Protein AF-0000000071218647 (afdb_homodimer)

Foldseek 3Di:
DPPPPPPPPPPPPVPVPDDDDDDFAEEEEEDEFDPVFFDDPDPVQDDPPVQQVPAQQKDKDFDDDPPWTKGKDKDKDWAAAAAGKYKYKYKYAYDAWWGIKIKGFDPPFRKHKAADPFQTGGRIGIIIIIHGHGDMTIIMMMIIGD/DPPPPPPPPPPPPPPVPDDDDDDFAEEEEEDEFDPVFWDDPDPVQDDDPVQQVPAQQKDKDFDDDPPWTKGKDKDKDWAQAAAGKYKYKYKYAYDAWWGIKIKGFDPPFRKHKAADPFQTGGRIGIIIIIHGHGDMTIIMMMIIGD

Secondary structure (DSSP, 8-state):
-----------------PPPPP---EEEEEEE--GGGBPPS-GGGS--HHHHHH-TT-EEEE---TT-EEEEEEEEEEE--SSSPEEEEEEEE-SS-EEEEEEEE-TT---EEEE-TTSSSSSEEEEEEEE-TTEEEEEEEEEEE-/-----------------PPPPP---EEEEEEE--GGGBPPS-GGGS--HHHHHH-TT-EEEE---TT-EEEEEEEEEEE--SSSPEEEEEEEE-SS-EEEEEEEE-TT---EEEE-TTSSSSSEEEEEEEE-TTEEEEEEEEEEE-

Structure (mmCIF, N/CA/C/O backbone):
data_AF-0000000071218647-model_v1
#
loop_
_entity.id
_entity.type
_entity.pdbx_description
1 polymer 'Uncharacterized protein LOC100643115'
#
loop_
_atom_site.group_PDB
_atom_site.id
_atom_site.type_symbol
_atom_site.label_atom_id
_atom_site.label_alt_id
_atom_site.label_comp_id
_atom_site.label_asym_id
_atom_site.label_entity_id
_atom_site.label_seq_id
_atom_site.pdbx_PDB_ins_code
_atom_site.Cartn_x
_atom_site.Cartn_y
_atom_site.Cartn_z
_atom_site.occupancy
_atom_site.B_iso_or_equiv
_atom_site.auth_seq_id
_atom_site.auth_comp_id
_atom_site.auth_asym_id
_atom_site.auth_atom_id
_atom_site.pdbx_PDB_model_num
ATOM 1 N N . MET A 1 1 ? 1.565 69.375 11.039 1 41.66 1 MET A N 1
ATOM 2 C CA . MET A 1 1 ? 2.596 68.375 10.812 1 41.66 1 MET A CA 1
ATOM 3 C C . MET A 1 1 ? 2.051 67 11.07 1 41.66 1 MET A C 1
ATOM 5 O O . MET A 1 1 ? 1.812 66.625 12.219 1 41.66 1 MET A O 1
ATOM 9 N N . PHE A 1 2 ? 1.131 66.438 10.219 1 47.78 2 PHE A N 1
ATOM 10 C CA . PHE A 1 2 ? 0.482 65.125 10.211 1 47.78 2 PHE A CA 1
ATOM 11 C C . PHE A 1 2 ? 1.517 64 10.156 1 47.78 2 PHE A C 1
ATOM 13 O O . PHE A 1 2 ? 2.279 63.906 9.188 1 47.78 2 PHE A O 1
ATOM 20 N N . ARG A 1 3 ? 2.045 63.531 11.305 1 51.09 3 ARG A N 1
ATOM 21 C CA . ARG A 1 3 ? 2.859 62.344 11.383 1 51.09 3 ARG A CA 1
ATOM 22 C C . ARG A 1 3 ? 2.117 61.125 10.805 1 51.09 3 ARG A C 1
ATOM 24 O O . ARG A 1 3 ? 1.016 60.812 11.242 1 51.09 3 ARG A O 1
ATOM 31 N N . SER A 1 4 ? 2.275 60.844 9.578 1 49.34 4 SER A N 1
ATOM 32 C CA . SER A 1 4 ? 1.85 59.594 8.961 1 49.34 4 SER A CA 1
ATOM 33 C C . SER A 1 4 ? 2.324 58.375 9.766 1 49.34 4 SER A C 1
ATOM 35 O O . SER A 1 4 ? 3.527 58.188 9.938 1 49.34 4 SER A O 1
ATOM 37 N N . ILE A 1 5 ? 1.565 57.969 10.797 1 57.44 5 ILE A N 1
ATOM 38 C CA . ILE A 1 5 ? 1.823 56.688 11.43 1 57.44 5 ILE A CA 1
ATOM 39 C C . ILE A 1 5 ? 1.766 55.562 10.383 1 57.44 5 ILE A C 1
ATOM 41 O O . ILE A 1 5 ? 0.714 55.312 9.789 1 57.44 5 ILE A O 1
ATOM 45 N N . ALA A 1 6 ? 2.797 55.25 9.664 1 50.31 6 ALA A N 1
ATOM 46 C CA . ALA A 1 6 ? 2.957 54.031 8.883 1 50.31 6 ALA A CA 1
ATOM 47 C C . ALA A 1 6 ? 2.67 52.781 9.734 1 50.31 6 ALA A C 1
ATOM 49 O O . ALA A 1 6 ? 3.436 52.469 10.641 1 50.31 6 ALA A O 1
ATOM 50 N N . THR A 1 7 ? 1.394 52.469 9.992 1 45.06 7 THR A N 1
ATOM 51 C CA . THR A 1 7 ? 1.062 51.156 10.539 1 45.06 7 THR A CA 1
ATOM 52 C C . THR A 1 7 ? 1.686 50.031 9.703 1 45.06 7 THR A C 1
ATOM 54 O O . THR A 1 7 ? 1.337 49.875 8.531 1 45.06 7 THR A O 1
ATOM 57 N N . VAL A 1 8 ? 2.906 49.719 9.898 1 44.78 8 VAL A N 1
ATOM 58 C CA . VAL A 1 8 ? 3.48 48.531 9.32 1 44.78 8 VAL A CA 1
ATOM 59 C C . VAL A 1 8 ? 2.605 47.312 9.664 1 44.78 8 VAL A C 1
ATOM 61 O O . VAL A 1 8 ? 2.465 46.969 10.836 1 44.78 8 VAL A O 1
ATOM 64 N N . PHE A 1 9 ? 1.548 47.062 8.898 1 42.5 9 PHE A N 1
ATOM 65 C CA . PHE A 1 9 ? 0.907 45.75 8.969 1 42.5 9 PHE A CA 1
ATOM 66 C C . PHE A 1 9 ? 1.945 44.625 8.914 1 42.5 9 PHE A C 1
ATOM 68 O O . PHE A 1 9 ? 2.574 44.406 7.879 1 42.5 9 PHE A O 1
ATOM 75 N N . ILE A 1 10 ? 2.613 44.438 9.984 1 40.53 10 ILE A N 1
ATOM 76 C CA . ILE A 1 10 ? 3.402 43.219 10.039 1 40.53 10 ILE A CA 1
ATOM 77 C C . ILE A 1 10 ? 2.521 42 9.68 1 40.53 10 ILE A C 1
ATOM 79 O O . ILE A 1 10 ? 1.593 41.688 10.422 1 40.53 10 ILE A O 1
ATOM 83 N N . LEU A 1 11 ? 2.162 41.812 8.43 1 41.09 11 LEU A N 1
ATOM 84 C CA . LEU A 1 11 ? 1.658 40.5 8.055 1 41.09 11 LEU A CA 1
ATOM 85 C C . LEU A 1 11 ? 2.465 39.406 8.727 1 41.09 11 LEU A C 1
ATOM 87 O O . LEU A 1 11 ? 3.635 39.188 8.391 1 41.09 11 LEU A O 1
ATOM 91 N N . ALA A 1 12 ? 2.254 39.281 10.008 1 41.16 12 ALA A N 1
ATOM 92 C CA . ALA A 1 12 ? 2.76 38.031 10.617 1 41.16 12 ALA A CA 1
ATOM 93 C C . ALA A 1 12 ? 2.555 36.844 9.688 1 41.16 12 ALA A C 1
ATOM 95 O O . ALA A 1 12 ? 1.421 36.406 9.461 1 41.16 12 ALA A O 1
ATOM 96 N N . HIS A 1 13 ? 3.311 36.781 8.625 1 45.19 13 HIS A N 1
ATOM 97 C CA . HIS A 1 13 ? 3.369 35.469 7.945 1 45.19 13 HIS A CA 1
ATOM 98 C C . HIS A 1 13 ? 3.404 34.344 8.945 1 45.19 13 HIS A C 1
ATOM 100 O O . HIS A 1 13 ? 4.391 34.156 9.664 1 45.19 13 HIS A O 1
ATOM 106 N N . ALA A 1 14 ? 2.332 34.125 9.633 1 45.69 14 ALA A N 1
ATOM 107 C CA . ALA A 1 14 ? 2.305 32.906 10.43 1 45.69 14 ALA A CA 1
ATOM 108 C C . ALA A 1 14 ? 3.119 31.781 9.773 1 45.69 14 ALA A C 1
ATOM 110 O O . ALA A 1 14 ? 2.73 31.266 8.719 1 45.69 14 ALA A O 1
ATOM 111 N N . VAL A 1 15 ? 4.492 31.906 9.773 1 48.84 15 VAL A N 1
ATOM 112 C CA . VAL A 1 15 ? 5.352 30.812 9.344 1 48.84 15 VAL A CA 1
ATOM 113 C C . VAL A 1 15 ? 4.852 29.5 9.953 1 48.84 15 VAL A C 1
ATOM 115 O O . VAL A 1 15 ? 4.922 29.312 11.172 1 48.84 15 VAL A O 1
ATOM 118 N N . GLN A 1 16 ? 3.736 29.094 9.414 1 56.41 16 GLN A N 1
ATOM 119 C CA . GLN A 1 16 ? 3.355 27.781 9.914 1 56.41 16 GLN A CA 1
ATOM 120 C C . GLN A 1 16 ? 4.555 26.844 9.961 1 56.41 16 GLN A C 1
ATOM 122 O O . GLN A 1 16 ? 5.348 26.797 9.023 1 56.41 16 GLN A O 1
ATOM 127 N N . ALA A 1 17 ? 5.145 26.641 11.242 1 55.91 17 ALA A N 1
ATOM 128 C CA . ALA A 1 17 ? 6.191 25.656 11.469 1 55.91 17 ALA A CA 1
ATOM 129 C C . ALA A 1 17 ? 5.957 24.406 10.641 1 55.91 17 ALA A C 1
ATOM 131 O O . ALA A 1 17 ? 4.863 23.828 10.664 1 55.91 17 ALA A O 1
ATOM 132 N N . THR A 1 18 ? 6.633 24.375 9.5 1 68.12 18 THR A N 1
ATOM 133 C CA . THR A 1 18 ? 6.523 23.188 8.656 1 68.12 18 THR A CA 1
ATOM 134 C C . THR A 1 18 ? 7.344 22.047 9.242 1 68.12 18 THR A C 1
ATOM 136 O O . THR A 1 18 ? 8.242 22.266 10.055 1 68.12 18 THR A O 1
ATOM 139 N N . PHE A 1 19 ? 6.84 20.906 9.539 1 80.38 19 PHE A N 1
ATOM 140 C CA . PHE A 1 19 ? 7.598 19.703 9.852 1 80.38 19 PHE A CA 1
ATOM 141 C C . PHE A 1 19 ? 8.195 19.094 8.586 1 80.38 19 PHE A C 1
ATOM 143 O O . PHE A 1 19 ? 7.762 19.406 7.477 1 80.38 19 PHE A O 1
ATOM 150 N N . ALA A 1 20 ? 9.305 18.438 8.797 1 85.56 20 ALA A N 1
ATOM 151 C CA . ALA A 1 20 ? 9.945 17.812 7.648 1 85.56 20 ALA A CA 1
ATOM 152 C C . ALA A 1 20 ? 9.211 16.547 7.234 1 85.56 20 ALA A C 1
ATOM 154 O O . ALA A 1 20 ? 8.82 15.742 8.086 1 85.56 20 ALA A O 1
ATOM 155 N N . LEU A 1 21 ? 8.961 16.422 5.961 1 89.94 21 LEU A N 1
ATOM 156 C CA . LEU A 1 21 ? 8.469 15.164 5.43 1 89.94 21 LEU A CA 1
ATOM 157 C C . LEU A 1 21 ? 9.594 14.133 5.34 1 89.94 21 LEU A C 1
ATOM 159 O O . LEU A 1 21 ? 10.758 14.5 5.164 1 89.94 21 LEU A O 1
ATOM 163 N N . ILE A 1 22 ? 9.195 12.906 5.473 1 91.56 22 ILE A N 1
ATOM 164 C CA . ILE A 1 22 ? 10.211 11.859 5.453 1 91.56 22 ILE A CA 1
ATOM 165 C C . ILE A 1 22 ? 10.594 11.547 4.012 1 91.56 22 ILE A C 1
ATOM 167 O O . ILE A 1 22 ? 9.734 11.375 3.15 1 91.56 22 ILE A O 1
ATOM 171 N N . ASP A 1 23 ? 11.883 11.5 3.76 1 92.69 23 ASP A N 1
ATOM 172 C CA . ASP A 1 23 ? 12.422 11.008 2.5 1 92.69 23 ASP A CA 1
ATOM 173 C C . ASP A 1 23 ? 12.922 9.57 2.646 1 92.69 23 ASP A C 1
ATOM 175 O O . ASP A 1 23 ? 14.07 9.336 3.021 1 92.69 23 ASP A O 1
ATOM 179 N N . TYR A 1 24 ? 12.102 8.648 2.363 1 97 24 TYR A N 1
ATOM 180 C CA . TYR A 1 24 ? 12.469 7.242 2.498 1 97 24 TYR A CA 1
ATOM 181 C C . TYR A 1 24 ? 13.531 6.855 1.481 1 97 24 TYR A C 1
ATOM 183 O O . TYR A 1 24 ? 13.5 7.309 0.335 1 97 24 TYR A O 1
ATOM 191 N N . PRO A 1 25 ? 14.516 5.984 1.932 1 98.12 25 PRO A N 1
ATOM 192 C CA . PRO A 1 25 ? 15.336 5.363 0.887 1 98.12 25 PRO A CA 1
ATOM 193 C C . PRO A 1 25 ? 14.508 4.527 -0.088 1 98.12 25 PRO A C 1
ATOM 195 O O . PRO A 1 25 ? 13.562 3.854 0.321 1 98.12 25 PRO A O 1
ATOM 198 N N . ARG A 1 26 ? 14.891 4.609 -1.389 1 98.19 26 ARG A N 1
ATOM 199 C CA . ARG A 1 26 ? 14.172 3.908 -2.449 1 98.19 26 ARG A CA 1
ATOM 200 C C . ARG A 1 26 ? 15.125 3.084 -3.305 1 98.19 26 ARG A C 1
ATOM 202 O O . ARG A 1 26 ? 16.25 3.512 -3.578 1 98.19 26 ARG A O 1
ATOM 209 N N . GLU A 1 27 ? 14.703 1.936 -3.648 1 98.62 27 GLU A N 1
ATOM 210 C CA . GLU A 1 27 ? 15.422 1.063 -4.57 1 98.62 27 GLU A CA 1
ATOM 211 C C . GLU A 1 27 ? 14.477 0.429 -5.586 1 98.62 27 GLU A C 1
ATOM 213 O O . GLU A 1 27 ? 13.273 0.32 -5.34 1 98.62 27 GLU A O 1
ATOM 218 N N . THR A 1 28 ? 15.039 0.104 -6.762 1 98.62 28 THR A N 1
ATOM 219 C CA . THR A 1 28 ? 14.289 -0.603 -7.793 1 98.62 28 THR A CA 1
ATOM 220 C C . THR A 1 28 ? 14.891 -1.98 -8.055 1 98.62 28 THR A C 1
ATOM 222 O O . THR A 1 28 ? 16.109 -2.111 -8.219 1 98.62 28 THR A O 1
ATOM 225 N N . VAL A 1 29 ? 14.117 -2.963 -8 1 98.69 29 VAL A N 1
ATOM 226 C CA . VAL A 1 29 ? 14.531 -4.34 -8.25 1 98.69 29 VAL A CA 1
ATOM 227 C C . VAL A 1 29 ? 13.648 -4.957 -9.336 1 98.69 29 VAL A C 1
ATOM 229 O O . VAL A 1 29 ? 12.445 -4.703 -9.383 1 98.69 29 VAL A O 1
ATOM 232 N N . ILE A 1 30 ? 14.227 -5.754 -10.172 1 98.56 30 ILE A N 1
ATOM 233 C CA . ILE A 1 30 ? 13.477 -6.434 -11.227 1 98.56 30 ILE A CA 1
ATOM 234 C C . ILE A 1 30 ? 13.305 -7.906 -10.867 1 98.56 30 ILE A C 1
ATOM 236 O O . ILE A 1 30 ? 14.273 -8.594 -10.531 1 98.56 30 ILE A O 1
ATOM 240 N N . LEU A 1 31 ? 12.117 -8.359 -10.828 1 98.62 31 LEU A N 1
ATOM 241 C CA . LEU A 1 31 ? 11.773 -9.773 -10.719 1 98.62 31 LEU A CA 1
ATOM 242 C C . LEU A 1 31 ? 11.266 -10.312 -12.047 1 98.62 31 LEU A C 1
ATOM 244 O O . LEU A 1 31 ? 10.141 -10.008 -12.453 1 98.62 31 LEU A O 1
ATOM 248 N N . LYS A 1 32 ? 12.055 -11.125 -12.617 1 97.94 32 LYS A N 1
ATOM 249 C CA . LYS A 1 32 ? 11.719 -11.695 -13.922 1 97.94 32 LYS A CA 1
ATOM 250 C C . LYS A 1 32 ? 11.156 -13.102 -13.773 1 97.94 32 LYS A C 1
ATOM 252 O O . LYS A 1 32 ? 11.758 -13.953 -13.117 1 97.94 32 LYS A O 1
ATOM 257 N N . PHE A 1 33 ? 10.047 -13.273 -14.398 1 96.81 33 PHE A N 1
ATOM 258 C CA . PHE A 1 33 ? 9.438 -14.602 -14.406 1 96.81 33 PHE A CA 1
ATOM 259 C C . PHE A 1 33 ? 9.781 -15.344 -15.695 1 96.81 33 PHE A C 1
ATOM 261 O O . PHE A 1 33 ? 9.586 -14.82 -16.797 1 96.81 33 PHE A O 1
ATOM 268 N N . THR A 1 34 ? 10.273 -16.531 -15.523 1 94.81 34 THR A N 1
ATOM 269 C CA . THR A 1 34 ? 10.617 -17.391 -16.656 1 94.81 34 THR A CA 1
ATOM 270 C C . THR A 1 34 ? 9.875 -18.719 -16.562 1 94.81 34 THR A C 1
ATOM 272 O O . THR A 1 34 ? 9.102 -18.953 -15.641 1 94.81 34 THR A O 1
ATOM 275 N N . ASP A 1 35 ? 10.148 -19.609 -17.516 1 91.5 35 ASP A N 1
ATOM 276 C CA . ASP A 1 35 ? 9.492 -20.922 -17.547 1 91.5 35 ASP A CA 1
ATOM 277 C C . ASP A 1 35 ? 9.828 -21.719 -16.297 1 91.5 35 ASP A C 1
ATOM 279 O O . ASP A 1 35 ? 9.062 -22.594 -15.883 1 91.5 35 ASP A O 1
ATOM 283 N N . GLU A 1 36 ? 10.938 -21.438 -15.656 1 90.94 36 GLU A N 1
ATOM 284 C CA . GLU A 1 36 ? 11.328 -22.141 -14.438 1 90.94 36 GLU A CA 1
ATOM 285 C C . GLU A 1 36 ? 10.383 -21.797 -13.281 1 90.94 36 GLU A C 1
ATOM 287 O O . GLU A 1 36 ? 10.297 -22.547 -12.305 1 90.94 36 GLU A O 1
ATOM 292 N N . ASP A 1 37 ? 9.672 -20.672 -13.469 1 91.31 37 ASP A N 1
ATOM 293 C CA . ASP A 1 37 ? 8.797 -20.203 -12.406 1 91.31 37 ASP A CA 1
ATOM 294 C C . ASP A 1 37 ? 7.363 -20.672 -12.625 1 91.31 37 ASP A C 1
ATOM 296 O O . ASP A 1 37 ? 6.48 -20.391 -11.812 1 91.31 37 ASP A O 1
ATOM 300 N N . LEU A 1 38 ? 7.152 -21.328 -13.625 1 88.81 38 LEU A N 1
ATOM 301 C CA . LEU A 1 38 ? 5.805 -21.812 -13.914 1 88.81 38 LEU A CA 1
ATOM 302 C C . LEU A 1 38 ? 5.336 -22.797 -12.859 1 88.81 38 LEU A C 1
ATOM 304 O O . LEU A 1 38 ? 6.082 -23.703 -12.484 1 88.81 38 LEU A O 1
ATOM 308 N N . ILE A 1 39 ? 4.168 -22.391 -12.297 1 80.44 39 ILE A N 1
ATOM 309 C CA . ILE A 1 39 ? 3.631 -23.297 -11.297 1 80.44 39 ILE A CA 1
ATOM 310 C C . ILE A 1 39 ? 3.172 -24.594 -11.977 1 80.44 39 ILE A C 1
ATOM 312 O O . ILE A 1 39 ? 2.51 -24.547 -13.016 1 80.44 39 ILE A O 1
ATOM 316 N N . GLN A 1 40 ? 3.744 -25.641 -11.43 1 64.94 40 GLN A N 1
ATOM 317 C CA . GLN A 1 40 ? 3.162 -26.938 -11.797 1 64.94 40 GLN A CA 1
ATOM 318 C C . GLN A 1 40 ? 1.976 -27.266 -10.898 1 64.94 40 GLN A C 1
ATOM 320 O O . GLN A 1 40 ? 1.909 -26.828 -9.75 1 64.94 40 GLN A O 1
ATOM 325 N N . PRO A 1 41 ? 0.813 -27.562 -11.414 1 54.47 41 PRO A N 1
ATOM 326 C CA . PRO A 1 41 ? -0.41 -27.859 -10.664 1 54.47 41 PRO A CA 1
ATOM 327 C C . PRO A 1 41 ? -0.139 -28.609 -9.367 1 54.47 41 PRO A C 1
ATOM 329 O O . PRO A 1 41 ? 0.044 -29.828 -9.391 1 54.47 41 PRO A O 1
ATOM 332 N N . SER A 1 42 ? 0.828 -28.203 -8.641 1 54.81 42 SER A N 1
ATOM 333 C CA . SER A 1 42 ? 0.867 -28.875 -7.352 1 54.81 42 SER A CA 1
ATOM 334 C C . SER A 1 42 ? 0.187 -28.047 -6.27 1 54.81 42 SER A C 1
ATOM 336 O O . SER A 1 42 ? 0.191 -26.812 -6.328 1 54.81 42 SER A O 1
ATOM 338 N N . PRO A 1 43 ? -0.619 -28.781 -5.355 1 52.97 43 PRO A N 1
ATOM 339 C CA . PRO A 1 43 ? -1.34 -28.125 -4.266 1 52.97 43 PRO A CA 1
ATOM 340 C C . PRO A 1 43 ? -0.463 -27.141 -3.486 1 52.97 43 PRO A C 1
ATOM 342 O O . PRO A 1 43 ? -0.944 -26.094 -3.035 1 52.97 43 PRO A O 1
ATOM 345 N N . ASP A 1 44 ? 0.822 -27.469 -3.287 1 55.97 44 ASP A N 1
ATOM 346 C CA . ASP A 1 44 ? 1.705 -26.688 -2.434 1 55.97 44 ASP A CA 1
ATOM 347 C C . ASP A 1 44 ? 2.141 -25.391 -3.137 1 55.97 44 ASP A C 1
ATOM 349 O O . ASP A 1 44 ? 2.77 -24.531 -2.523 1 55.97 44 ASP A O 1
ATOM 353 N N . SER A 1 45 ? 1.617 -25.328 -4.336 1 60.97 45 SER A N 1
ATOM 354 C CA . SER A 1 45 ? 2.105 -24.219 -5.156 1 60.97 45 SER A CA 1
ATOM 355 C C . SER A 1 45 ? 1.182 -23.016 -5.066 1 60.97 45 SER A C 1
ATOM 357 O O . SER A 1 45 ? 1.513 -21.938 -5.562 1 60.97 45 SER A O 1
ATOM 359 N N . TYR A 1 46 ? 0.12 -23.328 -4.184 1 67.75 46 TYR A N 1
ATOM 360 C CA . TYR A 1 46 ? -0.832 -22.219 -4.156 1 67.75 46 TYR A CA 1
ATOM 361 C C . TYR A 1 46 ? -0.719 -21.438 -2.854 1 67.75 46 TYR A C 1
ATOM 363 O O . TYR A 1 46 ? -0.297 -21.984 -1.829 1 67.75 46 TYR A O 1
ATOM 371 N N . PRO A 1 47 ? -0.959 -20.25 -2.979 1 73.81 47 PRO A N 1
ATOM 372 C CA . PRO A 1 47 ? -0.826 -19.359 -1.82 1 73.81 47 PRO A CA 1
ATOM 373 C C . PRO A 1 47 ? -1.682 -19.812 -0.636 1 73.81 47 PRO A C 1
ATOM 375 O O . PRO A 1 47 ? -2.658 -20.547 -0.815 1 73.81 47 PRO A O 1
ATOM 378 N N . ASP A 1 48 ? -1.154 -19.578 0.601 1 79.38 48 ASP A N 1
ATOM 379 C CA . ASP A 1 48 ? -1.95 -19.734 1.814 1 79.38 48 ASP A CA 1
ATOM 380 C C . ASP A 1 48 ? -3.168 -18.812 1.797 1 79.38 48 ASP A C 1
ATOM 382 O O . ASP A 1 48 ? -3.055 -17.625 2.086 1 79.38 48 ASP A O 1
ATOM 386 N N . GLN A 1 49 ? -4.312 -19.359 1.529 1 85.5 49 GLN A N 1
ATOM 387 C CA . GLN A 1 49 ? -5.523 -18.562 1.344 1 85.5 49 GLN A CA 1
ATOM 388 C C . GLN A 1 49 ? -5.863 -17.766 2.607 1 85.5 49 GLN A C 1
ATOM 390 O O . GLN A 1 49 ? -6.305 -16.625 2.529 1 85.5 49 GLN A O 1
ATOM 395 N N . ARG A 1 50 ? -5.617 -18.375 3.699 1 89.25 50 ARG A N 1
ATOM 396 C CA . ARG A 1 50 ? -5.922 -17.672 4.945 1 89.25 50 ARG A CA 1
ATOM 397 C C . ARG A 1 50 ? -5.039 -16.438 5.117 1 89.25 50 ARG A C 1
ATOM 399 O O . ARG A 1 50 ? -5.516 -15.383 5.527 1 89.25 50 ARG A O 1
ATOM 406 N N . ASN A 1 51 ? -3.816 -16.625 4.793 1 91.69 51 ASN A N 1
ATOM 407 C CA . ASN A 1 51 ? -2.885 -15.508 4.883 1 91.69 51 ASN A CA 1
ATOM 408 C C . ASN A 1 51 ? -3.279 -14.375 3.941 1 91.69 51 ASN A C 1
ATOM 410 O O . ASN A 1 51 ? -3.309 -13.211 4.344 1 91.69 51 ASN A O 1
ATOM 414 N N . ILE A 1 52 ? -3.645 -14.711 2.824 1 93.25 52 ILE A N 1
ATOM 415 C CA . ILE A 1 52 ? -4.023 -13.711 1.83 1 93.25 52 ILE A CA 1
ATOM 416 C C . ILE A 1 52 ? -5.324 -13.031 2.254 1 93.25 52 ILE A C 1
ATOM 418 O O . ILE A 1 52 ? -5.492 -11.82 2.061 1 93.25 52 ILE A O 1
ATOM 422 N N . GLN A 1 53 ? -6.141 -13.734 2.881 1 94.81 53 GLN A N 1
ATOM 423 C CA . GLN A 1 53 ? -7.457 -13.234 3.26 1 94.81 53 GLN A CA 1
ATOM 424 C C . GLN A 1 53 ? -7.359 -12.25 4.422 1 94.81 53 GLN A C 1
ATOM 426 O O . GLN A 1 53 ? -8.203 -11.352 4.555 1 94.81 53 GLN A O 1
ATOM 431 N N . THR A 1 54 ? -6.309 -12.414 5.195 1 96.62 54 THR A N 1
ATOM 432 C CA . THR A 1 54 ? -6.402 -11.711 6.473 1 96.62 54 THR A CA 1
ATOM 433 C C . THR A 1 54 ? -5.203 -10.789 6.676 1 96.62 54 THR A C 1
ATOM 435 O O . THR A 1 54 ? -5.227 -9.914 7.543 1 96.62 54 THR A O 1
ATOM 438 N N . ASN A 1 55 ? -4.191 -10.945 5.961 1 96.94 55 ASN A N 1
ATOM 439 C CA . ASN A 1 55 ? -2.971 -10.172 6.148 1 96.94 55 ASN A CA 1
ATOM 440 C C . ASN A 1 55 ? -3.018 -8.852 5.379 1 96.94 55 ASN A C 1
ATOM 442 O O . ASN A 1 55 ? -3.07 -8.852 4.148 1 96.94 55 ASN A O 1
ATOM 446 N N . VAL A 1 56 ? -2.863 -7.785 6.059 1 98.31 56 VAL A N 1
ATOM 447 C CA . VAL A 1 56 ? -3.045 -6.465 5.465 1 98.31 56 VAL A CA 1
ATOM 448 C C . VAL A 1 56 ? -1.82 -6.102 4.625 1 98.31 56 VAL A C 1
ATOM 450 O O . VAL A 1 56 ? -1.876 -5.195 3.793 1 98.31 56 VAL A O 1
ATOM 453 N N . GLY A 1 57 ? -0.733 -6.785 4.824 1 98.25 57 GLY A N 1
ATOM 454 C CA . GLY A 1 57 ? 0.472 -6.492 4.062 1 98.25 57 GLY A CA 1
ATOM 455 C C . GLY A 1 57 ? 0.497 -7.164 2.701 1 98.25 57 GLY A C 1
ATOM 456 O O . GLY A 1 57 ? 1.33 -6.832 1.856 1 98.25 57 GLY A O 1
ATOM 457 N N . THR A 1 58 ? -0.43 -8.023 2.461 1 96.69 58 THR A N 1
ATOM 458 C CA . THR A 1 58 ? -0.491 -8.82 1.241 1 96.69 58 THR A CA 1
ATOM 459 C C . THR A 1 58 ? -1.244 -8.078 0.144 1 96.69 58 THR A C 1
ATOM 461 O O . THR A 1 58 ? -2.266 -7.438 0.407 1 96.69 58 THR A O 1
ATOM 464 N N . LEU A 1 59 ? -0.73 -8.219 -1.059 1 97.69 59 LEU A N 1
ATOM 465 C CA . LEU A 1 59 ? -1.443 -7.711 -2.227 1 97.69 59 LEU A CA 1
ATOM 466 C C . LEU A 1 59 ? -2.072 -8.852 -3.018 1 97.69 59 LEU A C 1
ATOM 468 O O . LEU A 1 59 ? -1.417 -9.859 -3.287 1 97.69 59 LEU A O 1
ATOM 472 N N . SER A 1 60 ? -3.264 -8.758 -3.316 1 96.19 60 SER A N 1
ATOM 473 C CA . SER A 1 60 ? -3.979 -9.602 -4.27 1 96.19 60 SER A CA 1
ATOM 474 C C . SER A 1 60 ? -4.863 -8.766 -5.188 1 96.19 60 SER A C 1
ATOM 476 O O . SER A 1 60 ? -5.84 -8.164 -4.738 1 96.19 60 SER A O 1
ATOM 478 N N . THR A 1 61 ? -4.5 -8.672 -6.449 1 96.56 61 THR A N 1
ATOM 479 C CA . THR A 1 61 ? -5.23 -7.82 -7.387 1 96.56 61 THR A CA 1
ATOM 480 C C . THR A 1 61 ? -5.293 -8.469 -8.766 1 96.56 61 THR A C 1
ATOM 482 O O . THR A 1 61 ? -4.453 -9.305 -9.109 1 96.56 61 THR A O 1
ATOM 485 N N . GLY A 1 62 ? -6.336 -8.094 -9.516 1 96.69 62 GLY A N 1
ATOM 486 C CA . GLY A 1 62 ? -6.488 -8.586 -10.875 1 96.69 62 GLY A CA 1
ATOM 487 C C . GLY A 1 62 ? -7.539 -9.68 -11 1 96.69 62 GLY A C 1
ATOM 488 O O . GLY A 1 62 ? -8.422 -9.797 -10.148 1 96.69 62 GLY A O 1
ATOM 489 N N . GLN A 1 63 ? -7.449 -10.414 -12.117 1 95 63 GLN A N 1
ATOM 490 C CA . GLN A 1 63 ? -8.406 -11.477 -12.406 1 95 63 GLN A CA 1
ATOM 491 C C . GLN A 1 63 ? -7.77 -12.57 -13.258 1 95 63 GLN A C 1
ATOM 493 O O . GLN A 1 63 ? -6.797 -12.328 -13.969 1 95 63 GLN A O 1
ATOM 498 N N . HIS A 1 64 ? -8.406 -13.695 -13.047 1 92.19 64 HIS A N 1
ATOM 499 C CA . HIS A 1 64 ? -8 -14.789 -13.93 1 92.19 64 HIS A CA 1
ATOM 500 C C . HIS A 1 64 ? -8.461 -14.539 -15.359 1 92.19 64 HIS A C 1
ATOM 502 O O . HIS A 1 64 ? -9.555 -14.023 -15.586 1 92.19 64 HIS A O 1
ATOM 508 N N . ILE A 1 65 ? -7.637 -14.852 -16.25 1 92.31 65 ILE A N 1
ATOM 509 C CA . ILE A 1 65 ? -7.988 -14.852 -17.672 1 92.31 65 ILE A CA 1
ATOM 510 C C . ILE A 1 65 ? -7.75 -16.25 -18.266 1 92.31 65 ILE A C 1
ATOM 512 O O . ILE A 1 65 ? -6.762 -16.906 -17.922 1 92.31 65 ILE A O 1
ATOM 516 N N . SER A 1 66 ? -8.664 -16.656 -19.141 1 89 66 SER A N 1
ATOM 517 C CA . SER A 1 66 ? -8.547 -17.969 -19.766 1 89 66 SER A CA 1
ATOM 518 C C . SER A 1 66 ? -7.23 -18.109 -20.516 1 89 66 SER A C 1
ATOM 520 O O . SER A 1 66 ? -6.812 -17.188 -21.219 1 89 66 SER A O 1
ATOM 522 N N . GLY A 1 67 ? -6.539 -19.219 -20.266 1 87.94 67 GLY A N 1
ATOM 523 C CA . GLY A 1 67 ? -5.309 -19.516 -20.984 1 87.94 67 GLY A CA 1
ATOM 524 C C . GLY A 1 67 ? -4.082 -18.891 -20.344 1 87.94 67 GLY A C 1
ATOM 525 O O . GLY A 1 67 ? -2.98 -18.984 -20.891 1 87.94 67 GLY A O 1
ATOM 526 N N . GLU A 1 68 ? -4.297 -18.297 -19.266 1 91.75 68 GLU A N 1
ATOM 527 C CA . GLU A 1 68 ? -3.133 -17.672 -18.625 1 91.75 68 GLU A CA 1
ATOM 528 C C . GLU A 1 68 ? -2.176 -18.734 -18.078 1 91.75 68 GLU A C 1
ATOM 530 O O . GLU A 1 68 ? -2.584 -19.859 -17.797 1 91.75 68 GLU A O 1
ATOM 535 N N . ARG A 1 69 ? -0.927 -18.391 -18.016 1 90.88 69 ARG A N 1
ATOM 536 C CA . ARG A 1 69 ? 0.099 -19.156 -17.312 1 90.88 69 ARG A CA 1
ATOM 537 C C . ARG A 1 69 ? 0.398 -18.547 -15.945 1 90.88 69 ARG A C 1
ATOM 539 O O . ARG A 1 69 ? 0.451 -17.328 -15.797 1 90.88 69 ARG A O 1
ATOM 546 N N . ILE A 1 70 ? 0.521 -19.391 -15 1 91.94 70 ILE A N 1
ATOM 547 C CA . ILE A 1 70 ? 0.747 -18.922 -13.641 1 91.94 70 ILE A CA 1
ATOM 548 C C . ILE A 1 70 ? 2.207 -19.141 -13.25 1 91.94 70 ILE A C 1
ATOM 550 O O . ILE A 1 70 ? 2.738 -20.25 -13.422 1 91.94 70 ILE A O 1
ATOM 554 N N . TYR A 1 71 ? 2.803 -18.078 -12.789 1 92.44 71 TYR A N 1
ATOM 555 C CA . TYR A 1 71 ? 4.195 -18.094 -12.359 1 92.44 71 TYR A CA 1
ATOM 556 C C . TYR A 1 71 ? 4.305 -17.859 -10.852 1 92.44 71 TYR A C 1
ATOM 558 O O . TYR A 1 71 ? 3.494 -17.141 -10.273 1 92.44 71 TYR A O 1
ATOM 566 N N . ASN A 1 72 ? 5.285 -18.469 -10.289 1 92.06 72 ASN A N 1
ATOM 567 C CA . ASN A 1 72 ? 5.57 -18.359 -8.859 1 92.06 72 ASN A CA 1
ATOM 568 C C . ASN A 1 72 ? 7.051 -18.078 -8.609 1 92.06 72 ASN A C 1
ATOM 570 O O . ASN A 1 72 ? 7.918 -18.781 -9.125 1 92.06 72 ASN A O 1
ATOM 574 N N . SER A 1 73 ? 7.32 -17.078 -7.91 1 93.69 73 SER A N 1
ATOM 575 C CA . SER A 1 73 ? 8.695 -16.75 -7.543 1 93.69 73 SER A CA 1
ATOM 576 C C . SER A 1 73 ? 8.773 -16.219 -6.121 1 93.69 73 SER A C 1
ATOM 578 O O . SER A 1 73 ? 7.781 -15.727 -5.578 1 93.69 73 SER A O 1
ATOM 580 N N . ILE A 1 74 ? 9.953 -16.391 -5.523 1 95 74 ILE A N 1
ATOM 581 C CA . ILE A 1 74 ? 10.195 -15.859 -4.188 1 95 74 ILE A CA 1
ATOM 582 C C . ILE A 1 74 ? 11.07 -14.609 -4.281 1 95 74 ILE A C 1
ATOM 584 O O . ILE A 1 74 ? 12.133 -14.633 -4.906 1 95 74 ILE A O 1
ATOM 588 N N . PHE A 1 75 ? 10.57 -13.539 -3.795 1 97.94 75 PHE A N 1
ATOM 589 C CA . PHE A 1 75 ? 11.328 -12.305 -3.67 1 97.94 75 PHE A CA 1
ATOM 590 C C . PHE A 1 75 ? 11.844 -12.125 -2.246 1 97.94 75 PHE A C 1
ATOM 592 O O . PHE A 1 75 ? 11.062 -12.141 -1.293 1 97.94 75 PHE A O 1
ATOM 599 N N . GLN A 1 76 ? 13.125 -12 -2.08 1 98.5 76 GLN A N 1
ATOM 600 C CA . GLN A 1 76 ? 13.742 -11.75 -0.78 1 98.5 76 GLN A CA 1
ATOM 601 C C . GLN A 1 76 ? 14.641 -10.516 -0.826 1 98.5 76 GLN A C 1
ATOM 603 O O . GLN A 1 76 ? 15.5 -10.406 -1.696 1 98.5 76 GLN A O 1
ATOM 608 N N . TYR A 1 77 ? 14.438 -9.602 0.035 1 98.69 77 TYR A N 1
ATOM 609 C CA . TYR A 1 77 ? 15.195 -8.359 0.044 1 98.69 77 TYR A CA 1
ATOM 610 C C . TYR A 1 77 ? 15.297 -7.793 1.456 1 98.69 77 TYR A C 1
ATOM 612 O O . TYR A 1 77 ? 14.312 -7.758 2.191 1 98.69 77 TYR A O 1
ATOM 620 N N . SER A 1 78 ? 16.484 -7.324 1.84 1 98.62 78 SER A N 1
ATOM 621 C CA . SER A 1 78 ? 16.719 -6.852 3.201 1 98.62 78 SER A CA 1
ATOM 622 C C . SER A 1 78 ? 16.875 -5.336 3.24 1 98.62 78 SER A C 1
ATOM 624 O O . SER A 1 78 ? 17.516 -4.754 2.359 1 98.62 78 SER A O 1
ATOM 626 N N . ASN A 1 79 ? 16.25 -4.77 4.203 1 98.81 79 ASN A N 1
ATOM 627 C CA . ASN A 1 79 ? 16.484 -3.369 4.543 1 98.81 79 ASN A CA 1
ATOM 628 C C . ASN A 1 79 ? 17.594 -3.223 5.578 1 98.81 79 ASN A C 1
ATOM 630 O O . ASN A 1 79 ? 17.406 -3.547 6.754 1 98.81 79 ASN A O 1
ATOM 634 N N . GLN A 1 80 ? 18.656 -2.658 5.211 1 97.88 80 GLN A N 1
ATOM 635 C CA . GLN A 1 80 ? 19.797 -2.539 6.102 1 97.88 80 GLN A CA 1
ATOM 636 C C . GLN A 1 80 ? 19.781 -1.214 6.859 1 97.88 80 GLN A C 1
ATOM 638 O O . GLN A 1 80 ? 20.594 -0.985 7.75 1 97.88 80 GLN A O 1
ATOM 643 N N . HIS A 1 81 ? 18.844 -0.322 6.473 1 97.62 81 HIS A N 1
ATOM 644 C CA . HIS A 1 81 ? 18.719 0.944 7.188 1 97.62 81 HIS A CA 1
ATOM 645 C C . HIS A 1 81 ? 18.234 0.727 8.617 1 97.62 81 HIS A C 1
ATOM 647 O O . HIS A 1 81 ? 17.375 -0.121 8.867 1 97.62 81 HIS A O 1
ATOM 653 N N . GLU A 1 82 ? 18.672 1.506 9.555 1 95.56 82 GLU A N 1
ATOM 654 C CA . GLU A 1 82 ? 18.422 1.283 10.977 1 95.56 82 GLU A CA 1
ATOM 655 C C . GLU A 1 82 ? 17.109 1.926 11.406 1 95.56 82 GLU A C 1
ATOM 657 O O . GLU A 1 82 ? 16.453 1.453 12.336 1 95.56 82 GLU A O 1
ATOM 662 N N . GLN A 1 83 ? 16.75 2.967 10.734 1 96.06 83 GLN A N 1
ATOM 663 C CA . GLN A 1 83 ? 15.672 3.732 11.336 1 96.06 83 GLN A CA 1
ATOM 664 C C . GLN A 1 83 ? 14.641 4.145 10.281 1 96.06 83 GLN A C 1
ATOM 666 O O . GLN A 1 83 ? 13.758 4.957 10.555 1 96.06 83 GLN A O 1
ATOM 671 N N . LEU A 1 84 ? 14.789 3.684 9.047 1 98 84 LEU A N 1
ATOM 672 C CA . LEU A 1 84 ? 13.867 4.105 7.996 1 98 84 LEU A CA 1
ATOM 673 C C . LEU A 1 84 ? 13.312 2.898 7.246 1 98 84 LEU A C 1
ATOM 675 O O . LEU A 1 84 ? 14.047 1.954 6.945 1 98 84 LEU A O 1
ATOM 679 N N . VAL A 1 85 ? 12.086 3.059 6.98 1 98.44 85 VAL A N 1
ATOM 680 C CA . VAL A 1 85 ? 11.484 2.137 6.023 1 98.44 85 VAL A CA 1
ATOM 681 C C . VAL A 1 85 ? 12.195 2.248 4.676 1 98.44 85 VAL A C 1
ATOM 683 O O . VAL A 1 85 ? 12.531 3.35 4.234 1 98.44 85 VAL A O 1
ATOM 686 N N . LEU A 1 86 ? 12.438 1.087 4.09 1 98.81 86 LEU A N 1
ATOM 687 C CA . LEU A 1 86 ? 12.906 1.034 2.709 1 98.81 86 LEU A CA 1
ATOM 688 C C . LEU A 1 86 ? 11.742 0.806 1.753 1 98.81 86 LEU A C 1
ATOM 690 O O . LEU A 1 86 ? 10.93 -0.103 1.957 1 98.81 86 LEU A O 1
ATOM 694 N N . VAL A 1 87 ? 11.648 1.661 0.762 1 98.69 87 VAL A N 1
ATOM 695 C CA . VAL A 1 87 ? 10.641 1.486 -0.275 1 98.69 87 VAL A CA 1
ATOM 696 C C . VAL A 1 87 ? 11.273 0.864 -1.517 1 98.69 87 VAL A C 1
ATOM 698 O O . VAL A 1 87 ? 12.164 1.456 -2.129 1 98.69 87 VAL A O 1
ATOM 701 N N . VAL A 1 88 ? 10.805 -0.301 -1.888 1 98.88 88 VAL A N 1
ATOM 702 C CA . VAL A 1 88 ? 11.281 -0.982 -3.084 1 98.88 88 VAL A CA 1
ATOM 703 C C . VAL A 1 88 ? 10.219 -0.921 -4.18 1 98.88 88 VAL A C 1
ATOM 705 O O . VAL A 1 88 ? 9.078 -1.324 -3.965 1 98.88 88 VAL A O 1
ATOM 708 N N . LEU A 1 89 ? 10.594 -0.348 -5.242 1 98.81 89 LEU A N 1
ATOM 709 C CA . LEU A 1 89 ? 9.812 -0.574 -6.453 1 98.81 89 LEU A CA 1
ATOM 710 C C . LEU A 1 89 ? 10.18 -1.905 -7.102 1 98.81 89 LEU A C 1
ATOM 712 O O . LEU A 1 89 ? 11.266 -2.043 -7.668 1 98.81 89 LEU A O 1
ATOM 716 N N . LEU A 1 90 ? 9.32 -2.85 -6.965 1 98.88 90 LEU A N 1
ATOM 717 C CA . LEU A 1 90 ? 9.547 -4.164 -7.555 1 98.88 90 LEU A CA 1
ATOM 718 C C . LEU A 1 90 ? 8.938 -4.246 -8.953 1 98.88 90 LEU A C 1
ATOM 720 O O . LEU A 1 90 ? 7.719 -4.281 -9.102 1 98.88 90 LEU A O 1
ATOM 724 N N . LYS A 1 91 ? 9.742 -4.27 -9.898 1 98.88 91 LYS A N 1
ATOM 725 C CA . LYS A 1 91 ? 9.32 -4.418 -11.289 1 98.88 91 LYS A CA 1
ATOM 726 C C . LYS A 1 91 ? 9.102 -5.887 -11.641 1 98.88 91 LYS A C 1
ATOM 728 O O . LYS A 1 91 ? 9.969 -6.723 -11.391 1 98.88 91 LYS A O 1
ATOM 733 N N . LEU A 1 92 ? 7.992 -6.156 -12.133 1 98.75 92 LEU A N 1
ATOM 734 C CA . LEU A 1 92 ? 7.613 -7.5 -12.562 1 98.75 92 LEU A CA 1
ATOM 735 C C . LEU A 1 92 ? 7.707 -7.629 -14.078 1 98.75 92 LEU A C 1
ATOM 737 O O . LEU A 1 92 ? 7.125 -6.828 -14.812 1 98.75 9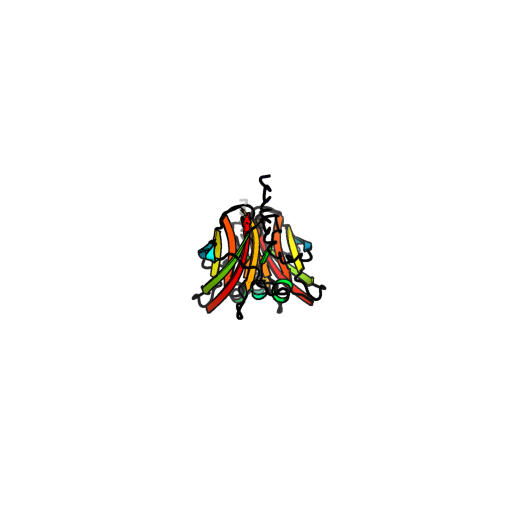2 LEU A O 1
ATOM 741 N N . GLN A 1 93 ? 8.391 -8.641 -14.531 1 98.5 93 GLN A N 1
ATOM 742 C CA . GLN A 1 93 ? 8.516 -8.883 -15.961 1 98.5 93 GLN A CA 1
ATOM 743 C C . GLN A 1 93 ? 8.133 -10.32 -16.312 1 98.5 93 GLN A C 1
ATOM 745 O O . GLN A 1 93 ? 8.68 -11.266 -15.742 1 98.5 93 GLN A O 1
ATOM 750 N N . ALA A 1 94 ? 7.23 -10.461 -17.109 1 96.62 94 ALA A N 1
ATOM 751 C CA . ALA A 1 94 ? 6.766 -11.773 -17.547 1 96.62 94 ALA A CA 1
ATOM 752 C C . ALA A 1 94 ? 6.531 -11.789 -19.062 1 96.62 94 ALA A C 1
ATOM 754 O O . ALA A 1 94 ? 6.504 -10.734 -19.703 1 96.62 94 ALA A O 1
ATOM 755 N N . TYR A 1 95 ? 6.465 -13.062 -19.562 1 93.75 95 TYR A N 1
ATOM 756 C CA . TYR A 1 95 ? 6.027 -13.195 -20.953 1 93.75 95 TYR A CA 1
ATOM 757 C C . TYR A 1 95 ? 4.512 -13.055 -21.062 1 93.75 95 TYR A C 1
ATOM 759 O O . TYR A 1 95 ? 3.766 -13.867 -20.516 1 93.75 95 TYR A O 1
ATOM 767 N N . GLY A 1 96 ? 4.012 -11.969 -21.719 1 96.19 96 GLY A N 1
ATOM 768 C CA . GLY A 1 96 ? 2.588 -11.688 -21.844 1 96.19 96 GLY A CA 1
ATOM 769 C C . GLY A 1 96 ? 2.098 -10.625 -20.875 1 96.19 96 GLY A C 1
ATOM 770 O O . GLY A 1 96 ? 2.873 -10.109 -20.078 1 96.19 96 GLY A O 1
ATOM 771 N N . ASN A 1 97 ? 0.829 -10.344 -20.969 1 97.81 97 ASN A N 1
ATOM 772 C CA . ASN A 1 97 ? 0.2 -9.352 -20.109 1 97.81 97 ASN A CA 1
ATOM 773 C C . ASN A 1 97 ? -0.119 -9.938 -18.734 1 97.81 97 ASN A C 1
ATOM 775 O O . ASN A 1 97 ? -0.742 -10.992 -18.625 1 97.81 97 ASN A O 1
ATOM 779 N N . ILE A 1 98 ? 0.267 -9.281 -17.75 1 97.94 98 ILE A N 1
ATOM 780 C CA . ILE A 1 98 ? -0.01 -9.703 -16.375 1 97.94 98 ILE A CA 1
ATOM 781 C C . ILE A 1 98 ? -1.481 -9.461 -16.047 1 97.94 98 ILE A C 1
ATOM 783 O O . ILE A 1 98 ? -1.97 -8.336 -16.156 1 97.94 98 ILE A O 1
ATOM 787 N N . ASN A 1 99 ? -2.145 -10.508 -15.602 1 97 99 ASN A N 1
ATOM 788 C CA . ASN A 1 99 ? -3.578 -10.469 -15.344 1 97 99 ASN A CA 1
ATOM 789 C C . ASN A 1 99 ? -3.875 -10.289 -13.852 1 97 99 ASN A C 1
ATOM 791 O O . ASN A 1 99 ? -4.867 -9.656 -13.484 1 97 99 ASN A O 1
ATOM 795 N N . PHE A 1 100 ? -3.049 -10.945 -13.078 1 96.19 100 PHE A N 1
ATOM 796 C CA . PHE A 1 100 ? -3.199 -10.797 -11.641 1 96.19 100 PHE A CA 1
ATOM 797 C C . PHE A 1 100 ? -1.849 -10.898 -10.938 1 96.19 100 PHE A C 1
ATOM 799 O O . PHE A 1 100 ? -0.891 -11.43 -11.5 1 96.19 100 PHE A O 1
ATOM 806 N N . VAL A 1 101 ? -1.764 -10.367 -9.797 1 97.31 101 VAL A N 1
ATOM 807 C CA . VAL A 1 101 ? -0.591 -10.43 -8.938 1 97.31 101 VAL A CA 1
ATOM 808 C C . VAL A 1 101 ? -1.021 -10.75 -7.504 1 97.31 101 VAL A C 1
ATOM 810 O O . VAL A 1 101 ? -1.95 -10.133 -6.977 1 97.31 101 VAL A O 1
ATOM 813 N N . ILE A 1 102 ? -0.456 -11.727 -6.922 1 96.44 102 ILE A N 1
ATOM 814 C CA . ILE A 1 102 ? -0.496 -11.977 -5.484 1 96.44 102 ILE A CA 1
ATOM 815 C C . ILE A 1 102 ? 0.916 -11.906 -4.906 1 96.44 102 ILE A C 1
ATOM 817 O O . ILE A 1 102 ? 1.833 -12.562 -5.402 1 96.44 102 ILE A O 1
ATOM 821 N N . ALA A 1 103 ? 1.128 -11.086 -4.02 1 97.25 103 ALA A N 1
ATOM 822 C CA . ALA A 1 103 ? 2.377 -11 -3.268 1 97.25 103 ALA A CA 1
ATOM 823 C C . ALA A 1 103 ? 2.131 -11.172 -1.771 1 97.25 103 ALA A C 1
ATOM 825 O O . ALA A 1 103 ? 1.615 -10.266 -1.113 1 97.25 103 ALA A O 1
ATOM 826 N N . GLU A 1 104 ? 2.488 -12.273 -1.249 1 96.25 104 GLU A N 1
ATOM 827 C CA . GLU A 1 104 ? 2.176 -12.594 0.142 1 96.25 104 GLU A CA 1
ATOM 828 C C . GLU A 1 104 ? 3.447 -12.789 0.962 1 96.25 104 GLU A C 1
ATOM 830 O O . GLU A 1 104 ? 4.43 -13.344 0.466 1 96.25 104 GLU A O 1
ATOM 835 N N . ASN A 1 105 ? 3.357 -12.336 2.152 1 96.88 105 ASN A N 1
ATOM 836 C CA . ASN A 1 105 ? 4.438 -12.57 3.105 1 96.88 105 ASN A CA 1
ATOM 837 C C . ASN A 1 105 ? 4.547 -14.039 3.48 1 96.88 105 ASN A C 1
ATOM 839 O O . ASN A 1 105 ? 3.541 -14.695 3.764 1 96.88 105 ASN A O 1
ATOM 843 N N . ILE A 1 106 ? 5.727 -14.508 3.402 1 94.25 106 ILE A N 1
ATOM 844 C CA . ILE A 1 106 ? 5.961 -15.875 3.854 1 94.25 106 ILE A CA 1
ATOM 845 C C . ILE A 1 106 ? 7.098 -15.891 4.871 1 94.25 106 ILE A C 1
ATOM 847 O O . ILE A 1 106 ? 7.816 -14.906 5.031 1 94.25 106 ILE A O 1
ATOM 851 N N . SER A 1 107 ? 7.184 -17 5.719 1 92.81 107 SER A N 1
ATOM 852 C CA . SER A 1 107 ? 8.281 -17.297 6.633 1 92.81 107 SER A CA 1
ATOM 853 C C . SER A 1 107 ? 8.492 -16.141 7.613 1 92.81 107 SER A C 1
ATOM 855 O O . SER A 1 107 ? 9.633 -15.719 7.844 1 92.81 107 SER A O 1
ATOM 857 N N . GLY A 1 108 ? 7.402 -15.484 8.086 1 91.69 108 GLY A N 1
ATOM 858 C CA . GLY A 1 108 ? 7.48 -14.5 9.156 1 91.69 108 GLY A CA 1
ATOM 859 C C . GLY A 1 108 ? 7.727 -13.086 8.656 1 91.69 108 GLY A C 1
ATOM 860 O O . GLY A 1 108 ? 7.867 -12.156 9.453 1 91.69 108 GLY A O 1
ATOM 861 N N . SER A 1 109 ? 7.867 -12.938 7.324 1 96.44 109 SER A N 1
ATOM 862 C CA . SER A 1 109 ? 8 -11.617 6.719 1 96.44 109 SER A CA 1
ATOM 863 C C . SER A 1 109 ? 6.777 -10.75 6.996 1 96.44 109 SER A C 1
ATOM 865 O O . SER A 1 109 ? 5.656 -11.258 7.059 1 96.44 109 SER A O 1
ATOM 867 N N . GLU A 1 110 ? 7.051 -9.406 7.156 1 97.19 110 GLU A N 1
ATOM 868 C CA . GLU A 1 110 ? 5.965 -8.477 7.457 1 97.19 110 GLU A CA 1
ATOM 869 C C . GLU A 1 110 ? 6.012 -7.254 6.547 1 97.19 110 GLU A C 1
ATOM 871 O O . GLU A 1 110 ? 5.719 -6.141 6.98 1 97.19 110 GLU A O 1
ATOM 876 N N . ALA A 1 111 ? 6.484 -7.445 5.355 1 98.69 111 ALA A N 1
ATOM 877 C CA . ALA A 1 111 ? 6.504 -6.34 4.398 1 98.69 111 ALA A CA 1
ATOM 878 C C . ALA A 1 111 ? 5.09 -5.941 3.99 1 98.69 111 ALA A C 1
ATOM 880 O O . ALA A 1 111 ? 4.133 -6.688 4.227 1 98.69 111 ALA A O 1
ATOM 881 N N . VAL A 1 112 ? 4.973 -4.703 3.535 1 98.88 112 VAL A N 1
ATOM 882 C CA . VAL A 1 112 ? 3.707 -4.227 2.988 1 98.88 112 VAL A CA 1
ATOM 883 C C . VAL A 1 112 ? 3.83 -4.051 1.477 1 98.88 112 VAL A C 1
ATOM 885 O O . VAL A 1 112 ? 4.789 -3.441 0.992 1 98.88 112 VAL A O 1
ATOM 888 N N . VAL A 1 113 ? 2.867 -4.602 0.781 1 98.88 113 VAL A N 1
ATOM 889 C CA . VAL A 1 113 ? 2.895 -4.527 -0.676 1 98.88 113 VAL A CA 1
ATOM 890 C C . VAL A 1 113 ? 1.707 -3.705 -1.174 1 98.88 113 VAL A C 1
ATOM 892 O O . VAL A 1 113 ? 0.562 -3.965 -0.796 1 98.88 113 VAL A O 1
ATOM 895 N N . CYS A 1 114 ? 1.973 -2.691 -1.965 1 98.75 114 CYS A N 1
ATOM 896 C CA . CYS A 1 114 ? 0.943 -1.836 -2.543 1 98.75 114 CYS A CA 1
ATOM 897 C C . CYS A 1 114 ? 1 -1.867 -4.066 1 98.75 114 CYS A C 1
ATOM 899 O O . CYS A 1 114 ? 2.084 -1.883 -4.648 1 98.75 114 CYS A O 1
ATOM 901 N N . GLU A 1 115 ? -0.134 -1.869 -4.668 1 98 115 GLU A N 1
ATOM 902 C CA . GLU A 1 115 ? -0.192 -1.797 -6.125 1 98 115 GLU A CA 1
ATOM 903 C C . GLU A 1 115 ? 0.171 -0.401 -6.621 1 98 115 GLU A C 1
ATOM 905 O O . GLU A 1 115 ? 0.147 0.563 -5.855 1 98 115 GLU A O 1
ATOM 910 N N . THR A 1 116 ? 0.554 -0.323 -7.832 1 97.5 116 THR A N 1
ATOM 911 C CA . THR A 1 116 ? 0.735 0.927 -8.562 1 97.5 116 THR A CA 1
ATOM 912 C C . THR A 1 116 ? -0.24 1.016 -9.734 1 97.5 116 THR A C 1
ATOM 914 O O . THR A 1 116 ? -1.001 0.08 -9.984 1 97.5 116 THR A O 1
ATOM 917 N N . ALA A 1 117 ? -0.136 2.105 -10.375 1 95.31 117 ALA A N 1
ATOM 918 C CA . ALA A 1 117 ? -1.007 2.287 -11.539 1 95.31 117 ALA A CA 1
ATOM 919 C C . ALA A 1 117 ? -0.621 1.34 -12.664 1 95.31 117 ALA A C 1
ATOM 921 O O . ALA A 1 117 ? -1.431 1.06 -13.555 1 95.31 117 ALA A O 1
ATOM 922 N N . ASN A 1 118 ? 0.562 0.725 -12.633 1 96.88 118 ASN A N 1
ATOM 923 C CA . ASN A 1 118 ? 1.08 -0.105 -13.711 1 96.88 118 ASN A CA 1
ATOM 924 C C . ASN A 1 118 ? 1.224 -1.562 -13.289 1 96.88 118 ASN A C 1
ATOM 926 O O . ASN A 1 118 ? 1.997 -2.314 -13.883 1 96.88 118 ASN A O 1
ATOM 930 N N . THR A 1 119 ? 0.533 -1.936 -12.344 1 98.19 119 THR A N 1
ATOM 931 C CA . THR A 1 119 ? 0.704 -3.279 -11.805 1 98.19 119 THR A CA 1
ATOM 932 C C . THR A 1 119 ? 0.235 -4.328 -12.812 1 98.19 119 THR A C 1
ATOM 934 O O . THR A 1 119 ? 0.847 -5.391 -12.938 1 98.19 119 THR A O 1
ATOM 937 N N . LEU A 1 120 ? -0.793 -4.062 -13.539 1 98.19 120 LEU A N 1
ATOM 938 C CA . LEU A 1 120 ? -1.43 -5.047 -14.398 1 98.19 120 LEU A CA 1
ATOM 939 C C . LEU A 1 120 ? -1.488 -4.551 -15.844 1 98.19 120 LEU A C 1
ATOM 941 O O . LEU A 1 120 ? -1.225 -3.377 -16.109 1 98.19 120 LEU A O 1
ATOM 945 N N . GLY A 1 121 ? -1.808 -5.5 -16.734 1 96.38 121 GLY A N 1
ATOM 946 C CA . GLY A 1 121 ? -2.262 -5.133 -18.062 1 96.38 121 GLY A CA 1
ATOM 947 C C . GLY A 1 121 ? -1.136 -5.055 -19.078 1 96.38 121 GLY A C 1
ATOM 948 O O . GLY A 1 121 ? -1.365 -4.73 -20.25 1 96.38 121 GLY A O 1
ATOM 949 N N . SER A 1 122 ? 0.044 -5.281 -18.672 1 97.44 122 SER A N 1
ATOM 950 C CA . SER A 1 122 ? 1.199 -5.309 -19.562 1 97.44 122 SER A CA 1
ATOM 951 C C . SER A 1 122 ? 2.182 -6.402 -19.172 1 97.44 122 SER A C 1
ATOM 953 O O . SER A 1 122 ? 1.997 -7.062 -18.141 1 97.44 122 SER A O 1
ATOM 955 N N . SER A 1 123 ? 3.17 -6.613 -20.062 1 97.44 123 SER A N 1
ATOM 956 C CA . SER A 1 123 ? 4.199 -7.605 -19.75 1 97.44 123 SER A CA 1
ATOM 957 C C . SER A 1 123 ? 5.145 -7.109 -18.672 1 97.44 123 SER A C 1
ATOM 959 O O . SER A 1 123 ? 5.938 -7.883 -18.125 1 97.44 123 SER A O 1
ATOM 961 N N . GLU A 1 124 ? 5.023 -5.824 -18.375 1 98.19 124 GLU A N 1
ATOM 962 C CA . GLU A 1 124 ? 5.777 -5.199 -17.281 1 98.19 124 GLU A CA 1
ATOM 963 C C . GLU A 1 124 ? 4.84 -4.543 -16.266 1 98.19 124 GLU A C 1
ATOM 965 O O . GLU A 1 124 ? 4.02 -3.701 -16.641 1 98.19 124 GLU A O 1
ATOM 970 N N . GLY A 1 125 ? 4.875 -5.023 -15.109 1 98.19 125 GLY A N 1
ATOM 971 C CA . GLY A 1 125 ? 4.141 -4.426 -14.008 1 98.19 125 GLY A CA 1
ATOM 972 C C . GLY A 1 125 ? 5.039 -3.947 -12.883 1 98.19 125 GLY A C 1
ATOM 973 O O . GLY A 1 125 ? 6.254 -4.133 -12.93 1 98.19 125 GLY A O 1
ATOM 974 N N . SER A 1 126 ? 4.512 -3.305 -11.961 1 98.69 126 SER A N 1
ATOM 975 C CA . SER A 1 126 ? 5.289 -2.9 -10.789 1 98.69 126 SER A CA 1
ATOM 976 C C . SER A 1 126 ? 4.414 -2.826 -9.547 1 98.69 126 SER A C 1
ATOM 978 O O . SER A 1 126 ? 3.223 -2.523 -9.633 1 98.69 126 SER A O 1
ATOM 980 N N . ILE A 1 127 ? 4.953 -3.098 -8.438 1 98.75 127 ILE A N 1
ATOM 981 C CA . ILE A 1 127 ? 4.344 -2.951 -7.117 1 98.75 127 ILE A CA 1
ATOM 982 C C . ILE A 1 127 ? 5.336 -2.285 -6.164 1 98.75 127 ILE A C 1
ATOM 984 O O . ILE A 1 127 ? 6.543 -2.309 -6.398 1 98.75 127 ILE A O 1
ATOM 988 N N . HIS A 1 128 ? 4.844 -1.638 -5.137 1 98.81 128 HIS A N 1
ATOM 989 C CA . HIS A 1 128 ? 5.68 -1.097 -4.07 1 98.81 128 HIS A CA 1
ATOM 990 C C . HIS A 1 128 ? 5.777 -2.068 -2.9 1 98.81 128 HIS A C 1
ATOM 992 O O . HIS A 1 128 ? 4.766 -2.629 -2.467 1 98.81 128 HIS A O 1
ATOM 998 N N . VAL A 1 129 ? 6.965 -2.246 -2.438 1 98.94 129 VAL A N 1
ATOM 999 C CA . VAL A 1 129 ? 7.211 -3.031 -1.232 1 98.94 129 VAL A CA 1
ATOM 1000 C C . VAL A 1 129 ? 7.863 -2.156 -0.166 1 98.94 129 VAL A C 1
ATOM 1002 O O . VAL A 1 129 ? 8.914 -1.556 -0.405 1 98.94 129 VAL A O 1
ATOM 1005 N N . ARG A 1 130 ? 7.23 -2.051 0.959 1 98.88 130 ARG A N 1
ATOM 1006 C CA . ARG A 1 130 ? 7.816 -1.372 2.111 1 98.88 130 ARG A CA 1
ATOM 1007 C C . ARG A 1 130 ? 8.383 -2.377 3.107 1 98.88 130 ARG A C 1
ATOM 1009 O O . ARG A 1 130 ? 7.695 -3.314 3.516 1 98.88 130 ARG A O 1
ATOM 1016 N N . ILE A 1 131 ? 9.586 -2.145 3.486 1 98.88 131 ILE A N 1
ATOM 1017 C CA . ILE A 1 131 ? 10.297 -3.057 4.375 1 98.88 131 ILE A CA 1
ATOM 1018 C C . ILE A 1 131 ? 10.773 -2.305 5.617 1 98.88 131 ILE A C 1
ATOM 1020 O O . ILE A 1 131 ? 11.469 -1.291 5.508 1 98.88 131 ILE A O 1
ATOM 1024 N N . ALA A 1 132 ? 10.445 -2.811 6.781 1 98.44 132 ALA A N 1
ATOM 1025 C CA . ALA A 1 132 ? 10.805 -2.178 8.047 1 98.44 132 ALA A CA 1
ATOM 1026 C C . ALA A 1 132 ? 12.32 -2.15 8.234 1 98.44 132 ALA A C 1
ATOM 1028 O O . ALA A 1 132 ? 13.047 -2.924 7.605 1 98.44 132 ALA A O 1
ATOM 1029 N N . PRO A 1 133 ? 12.789 -1.249 9.109 1 98.31 133 PRO A N 1
ATOM 1030 C CA . PRO A 1 1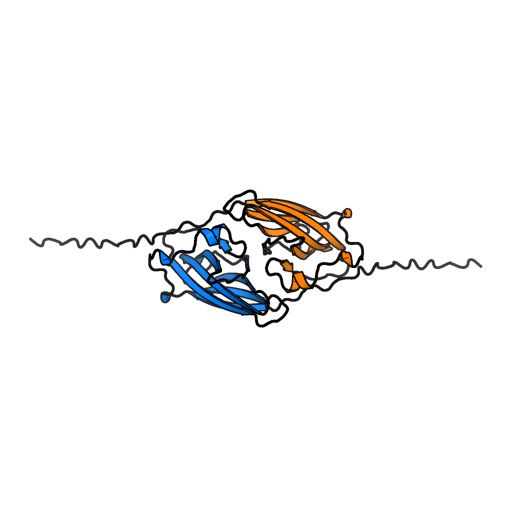33 ? 14.227 -1.195 9.383 1 98.31 133 PRO A CA 1
ATOM 1031 C C . PRO A 1 133 ? 14.789 -2.531 9.875 1 98.31 133 PRO A C 1
ATOM 1033 O O . PRO A 1 133 ? 14.125 -3.236 10.641 1 98.31 133 PRO A O 1
ATOM 1036 N N . ARG A 1 134 ? 15.922 -2.834 9.414 1 98 134 ARG A N 1
ATOM 1037 C CA . ARG A 1 134 ? 16.656 -4.016 9.852 1 98 134 ARG A CA 1
ATOM 1038 C C . ARG A 1 134 ? 15.797 -5.27 9.758 1 98 134 ARG A C 1
ATOM 1040 O O . ARG A 1 134 ? 15.75 -6.066 10.695 1 98 134 ARG A O 1
ATOM 1047 N N . SER A 1 135 ? 15.109 -5.371 8.68 1 98.25 135 SER A N 1
ATOM 1048 C CA . SER A 1 135 ? 14.258 -6.535 8.461 1 98.25 135 SER A CA 1
ATOM 1049 C C . SER A 1 135 ? 14.391 -7.055 7.031 1 98.25 135 SER A C 1
ATOM 1051 O O . SER A 1 135 ? 15 -6.402 6.184 1 98.25 135 SER A O 1
ATOM 1053 N N . THR A 1 136 ? 13.953 -8.203 6.887 1 98.5 136 THR A N 1
ATOM 1054 C CA . THR A 1 136 ? 13.992 -8.836 5.574 1 98.5 136 THR A CA 1
ATOM 1055 C C . THR A 1 136 ? 12.578 -9.172 5.09 1 98.5 136 THR A C 1
ATOM 1057 O O . THR A 1 136 ? 11.781 -9.758 5.828 1 98.5 136 THR A O 1
ATOM 1060 N N . ALA A 1 137 ? 12.336 -8.695 3.906 1 98.75 137 ALA A N 1
ATOM 1061 C CA . ALA A 1 137 ? 11.102 -9.109 3.242 1 98.75 137 ALA A CA 1
ATOM 1062 C C . ALA A 1 137 ? 11.289 -10.438 2.518 1 98.75 137 ALA A C 1
ATOM 1064 O O . ALA A 1 137 ? 12.297 -10.648 1.838 1 98.75 137 ALA A O 1
ATOM 1065 N N . ARG A 1 138 ? 10.406 -11.328 2.721 1 98.31 138 ARG A N 1
ATOM 1066 C CA . ARG A 1 138 ? 10.297 -12.57 1.955 1 98.31 138 ARG A CA 1
ATOM 1067 C C . ARG A 1 138 ? 8.875 -12.758 1.429 1 98.31 138 ARG A C 1
ATOM 1069 O O . ARG A 1 138 ? 7.961 -13.07 2.193 1 98.31 138 ARG A O 1
ATOM 1076 N N . LEU A 1 139 ? 8.773 -12.625 0.154 1 97.5 139 LEU A N 1
ATOM 1077 C CA . LEU A 1 139 ? 7.457 -12.641 -0.479 1 97.5 139 LEU A CA 1
ATOM 1078 C C . LEU A 1 139 ? 7.355 -13.766 -1.5 1 97.5 139 LEU A C 1
ATOM 1080 O O . LEU A 1 139 ? 8.281 -13.984 -2.287 1 97.5 139 LEU A O 1
ATOM 1084 N N . ARG A 1 140 ? 6.285 -14.469 -1.424 1 95.12 140 ARG A N 1
ATOM 1085 C CA . ARG A 1 140 ? 5.875 -15.258 -2.578 1 95.12 140 ARG A CA 1
ATOM 1086 C C . ARG A 1 140 ? 5.062 -14.414 -3.557 1 95.12 140 ARG A C 1
ATOM 1088 O O . ARG A 1 140 ? 4.023 -13.867 -3.195 1 95.12 140 ARG A O 1
ATOM 1095 N N . VAL A 1 141 ? 5.574 -14.336 -4.73 1 95.94 141 VAL A N 1
ATOM 1096 C CA . VAL A 1 141 ? 4.91 -13.547 -5.762 1 95.94 141 VAL A CA 1
ATOM 1097 C C . VAL A 1 141 ? 4.352 -14.469 -6.844 1 95.94 141 VAL A C 1
ATOM 1099 O O . VAL A 1 141 ? 5.109 -15.164 -7.527 1 95.94 141 VAL A O 1
ATOM 1102 N N . LEU A 1 142 ? 3.053 -14.445 -6.941 1 94.81 142 LEU A N 1
ATOM 1103 C CA . LEU A 1 142 ? 2.338 -15.18 -7.98 1 94.81 142 LEU A CA 1
ATOM 1104 C C . LEU A 1 142 ? 1.757 -14.227 -9.016 1 94.81 142 LEU A C 1
ATOM 1106 O O . LEU A 1 142 ? 1.136 -13.219 -8.664 1 94.81 142 LEU A O 1
ATOM 1110 N N . ILE A 1 143 ? 1.965 -14.555 -10.273 1 95.56 143 ILE A N 1
ATOM 1111 C CA . ILE A 1 143 ? 1.319 -13.758 -11.312 1 95.56 143 ILE A CA 1
ATOM 1112 C C . ILE A 1 143 ? 0.673 -14.688 -12.344 1 95.56 143 ILE A C 1
ATOM 1114 O O . ILE A 1 143 ? 1.132 -15.812 -12.547 1 95.56 143 ILE A O 1
ATOM 1118 N N . GLY A 1 144 ? -0.376 -14.258 -12.836 1 94 144 GLY A N 1
ATOM 1119 C CA . GLY A 1 144 ? -0.927 -14.828 -14.055 1 94 144 GLY A CA 1
ATOM 1120 C C . GLY A 1 144 ? -0.702 -13.953 -15.273 1 94 144 GLY A C 1
ATOM 1121 O O . GLY A 1 144 ? -0.901 -12.742 -15.219 1 94 144 GLY A O 1
ATOM 1122 N N . ALA A 1 145 ? -0.228 -14.617 -16.328 1 94.88 145 ALA A N 1
ATOM 1123 C CA . ALA A 1 145 ? 0.032 -13.844 -17.547 1 94.88 145 ALA A CA 1
ATOM 1124 C C . ALA A 1 145 ? -0.443 -14.594 -18.781 1 94.88 145 ALA A C 1
ATOM 1126 O O . ALA A 1 145 ? -0.442 -15.828 -18.812 1 94.88 145 ALA A O 1
ATOM 1127 N N . HIS A 1 146 ? -0.8 -13.867 -19.766 1 93.81 146 HIS A N 1
ATOM 1128 C CA . HIS A 1 146 ? -1.246 -14.445 -21.031 1 93.81 146 HIS A CA 1
ATOM 1129 C C . HIS A 1 146 ? -0.693 -13.672 -22.219 1 93.81 146 HIS A C 1
ATOM 1131 O O . HIS A 1 146 ? -0.414 -12.477 -22.109 1 93.81 146 HIS A O 1
ATOM 1137 N N . MET B 1 1 ? -6.863 -52.375 -46.844 1 41.62 1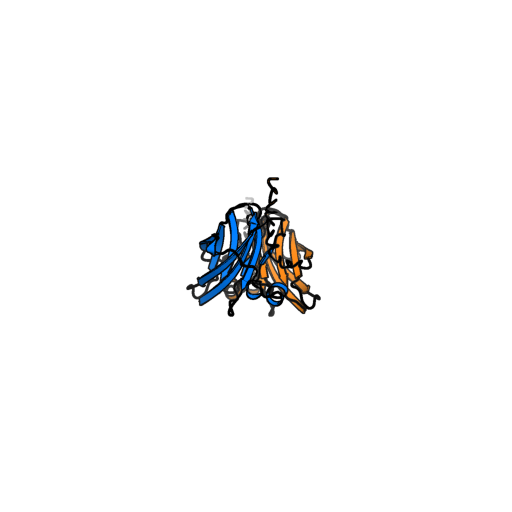 MET B N 1
ATOM 1138 C CA . MET B 1 1 ? -7.777 -51.75 -45.875 1 41.62 1 MET B CA 1
ATOM 1139 C C . MET B 1 1 ? -7.008 -51 -44.781 1 41.62 1 MET B C 1
ATOM 1141 O O . MET B 1 1 ? -6.402 -51.625 -43.906 1 41.62 1 MET B O 1
ATOM 1145 N N . PHE B 1 2 ? -6.332 -49.875 -45.125 1 49.5 2 PHE B N 1
ATOM 1146 C CA . PHE B 1 2 ? -5.555 -48.938 -44.312 1 49.5 2 PHE B CA 1
ATOM 1147 C C . PHE B 1 2 ? -6.406 -48.344 -43.188 1 49.5 2 PHE B C 1
ATOM 1149 O O . PHE B 1 2 ? -7.371 -47.625 -43.469 1 49.5 2 PHE B O 1
ATOM 1156 N N . ARG B 1 3 ? -6.52 -49 -42.031 1 52.81 3 ARG B N 1
ATOM 1157 C CA . ARG B 1 3 ? -7.141 -48.438 -40.844 1 52.81 3 ARG B CA 1
ATOM 1158 C C . ARG B 1 3 ? -6.453 -47.125 -40.438 1 52.81 3 ARG B C 1
ATOM 1160 O O . ARG B 1 3 ? -5.246 -47.125 -40.188 1 52.81 3 ARG B O 1
ATOM 1167 N N . SER B 1 4 ? -6.891 -46.031 -40.844 1 49.59 4 SER B N 1
ATOM 1168 C CA . SER B 1 4 ? -6.5 -44.719 -40.344 1 49.59 4 SER B CA 1
ATOM 1169 C C . SER B 1 4 ? -6.59 -44.656 -38.844 1 49.59 4 SER B C 1
ATOM 1171 O O . SER B 1 4 ? -7.672 -44.812 -38.281 1 49.59 4 SER B O 1
ATOM 1173 N N . ILE B 1 5 ? -5.531 -45.062 -38.125 1 58.53 5 ILE B N 1
ATOM 1174 C CA . ILE B 1 5 ? -5.445 -44.812 -36.688 1 58.53 5 ILE B CA 1
ATOM 1175 C C . ILE B 1 5 ? -5.559 -43.312 -36.438 1 58.53 5 ILE B C 1
ATOM 1177 O O . ILE B 1 5 ? -4.699 -42.531 -36.875 1 58.53 5 ILE B O 1
ATOM 1181 N N . ALA B 1 6 ? -6.723 -42.688 -36.344 1 50.78 6 ALA B N 1
ATOM 1182 C CA . ALA B 1 6 ? -6.957 -41.375 -35.812 1 50.78 6 ALA B CA 1
ATOM 1183 C C . ALA B 1 6 ? -6.297 -41.188 -34.469 1 50.78 6 ALA B C 1
ATOM 1185 O O . ALA B 1 6 ? -6.719 -41.812 -33.469 1 50.78 6 ALA B O 1
ATOM 1186 N N . THR B 1 7 ? -4.992 -40.938 -34.375 1 45.28 7 THR B N 1
ATOM 1187 C CA . THR B 1 7 ? -4.359 -40.469 -33.125 1 45.28 7 THR B CA 1
ATOM 1188 C C . THR B 1 7 ? -5.09 -39.25 -32.562 1 45.28 7 THR B C 1
ATOM 1190 O O . THR B 1 7 ?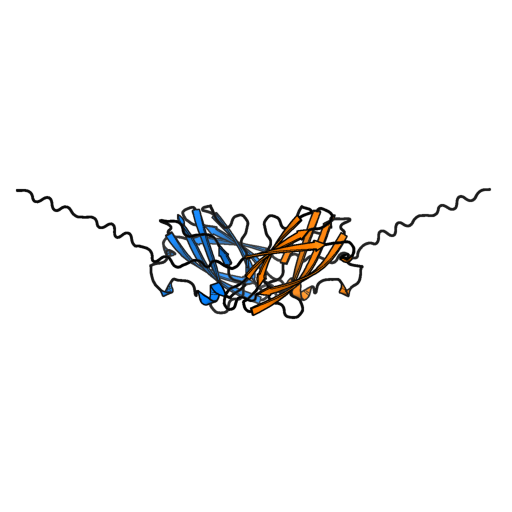 -5.113 -38.188 -33.188 1 45.28 7 THR B O 1
ATOM 1193 N N . VAL B 1 8 ? -6.141 -39.438 -31.906 1 46.09 8 VAL B N 1
ATOM 1194 C CA . VAL B 1 8 ? -6.738 -38.344 -31.141 1 46.09 8 VAL B CA 1
ATOM 1195 C C . VAL B 1 8 ? -5.68 -37.688 -30.25 1 46.09 8 VAL B C 1
ATOM 1197 O O . VAL B 1 8 ? -5.156 -38.344 -29.328 1 46.09 8 VAL B O 1
ATOM 1200 N N . PHE B 1 9 ? -4.91 -36.75 -30.766 1 43.97 9 PHE B N 1
ATOM 1201 C CA . PHE B 1 9 ? -4.125 -35.875 -29.906 1 43.97 9 PHE B CA 1
ATOM 1202 C C . PHE B 1 9 ? -4.988 -35.312 -28.781 1 43.97 9 PHE B C 1
ATOM 1204 O O . PHE B 1 9 ? -5.883 -34.5 -29.031 1 43.97 9 PHE B O 1
ATOM 1211 N N . ILE B 1 10 ? -5.246 -36.094 -27.812 1 41.09 10 ILE B N 1
ATOM 1212 C CA . ILE B 1 10 ? -5.836 -35.5 -26.609 1 41.09 10 ILE B CA 1
ATOM 1213 C C . ILE B 1 10 ? -4.98 -34.344 -26.125 1 41.09 10 ILE B C 1
ATOM 1215 O O . ILE B 1 10 ? -3.84 -34.531 -25.688 1 41.09 10 ILE B O 1
ATOM 1219 N N . LEU B 1 11 ? -5.008 -33.219 -26.781 1 41.91 11 LEU B N 1
ATOM 1220 C CA . LEU B 1 11 ? -4.492 -32 -26.125 1 41.91 11 LEU B CA 1
ATOM 1221 C C . LEU B 1 11 ? -4.941 -31.969 -24.672 1 41.91 11 LEU B C 1
ATOM 1223 O O . LEU B 1 11 ? -6.129 -31.781 -24.391 1 41.91 11 LEU B O 1
ATOM 1227 N N . ALA B 1 12 ? -4.352 -32.844 -23.891 1 41.53 12 ALA B N 1
ATOM 1228 C CA . ALA B 1 12 ? -4.523 -32.625 -22.453 1 41.53 12 ALA B CA 1
ATOM 1229 C C . ALA B 1 12 ? -4.477 -31.125 -22.109 1 41.53 12 ALA B C 1
ATOM 1231 O O . ALA B 1 12 ? -3.42 -30.5 -22.203 1 41.53 12 ALA B O 1
ATOM 1232 N N . HIS B 1 13 ? -5.523 -30.406 -22.453 1 45.09 13 HIS B N 1
ATOM 1233 C CA . HIS B 1 13 ? -5.625 -29.094 -21.828 1 45.09 13 HIS B CA 1
ATOM 1234 C C . HIS B 1 13 ? -5.23 -29.141 -20.359 1 45.09 13 HIS B C 1
ATOM 1236 O O . HIS B 1 13 ? -5.938 -29.75 -19.547 1 45.09 13 HIS B O 1
ATOM 1242 N N . ALA B 1 14 ? -3.99 -29.359 -20.047 1 45.41 14 ALA B N 1
ATOM 1243 C CA . ALA B 1 14 ? -3.594 -29.188 -18.656 1 45.41 14 ALA B CA 1
ATOM 1244 C C . ALA B 1 14 ? -4.441 -28.125 -17.969 1 45.41 14 ALA B C 1
ATOM 1246 O O . ALA B 1 14 ? -4.352 -26.953 -18.281 1 45.41 14 ALA B O 1
ATOM 1247 N N . VAL B 1 15 ? -5.746 -28.422 -17.672 1 48.78 15 VAL B N 1
ATOM 1248 C CA . VAL B 1 15 ? -6.551 -27.547 -16.828 1 48.78 15 VAL B CA 1
ATOM 1249 C C . VAL B 1 15 ? -5.723 -27.078 -15.633 1 48.78 15 VAL B C 1
ATOM 1251 O O . VAL B 1 15 ? -5.383 -27.875 -14.758 1 48.78 15 VAL B O 1
ATOM 1254 N N . GLN B 1 16 ? -4.793 -26.266 -15.969 1 56 16 GLN B N 1
ATOM 1255 C CA . GLN B 1 16 ? -4.094 -25.734 -14.797 1 56 16 GLN B CA 1
ATOM 1256 C C . GLN B 1 16 ? -5.074 -25.344 -13.703 1 56 16 GLN B C 1
ATOM 1258 O O . GLN B 1 16 ? -6.098 -24.719 -13.969 1 56 16 GLN B O 1
ATOM 1263 N N . ALA B 1 17 ? -5.238 -26.266 -12.648 1 55.69 17 ALA B N 1
ATOM 1264 C CA . ALA B 1 17 ? -6.008 -25.969 -11.445 1 55.69 17 ALA B CA 1
ATOM 1265 C C . ALA B 1 17 ? -5.859 -24.5 -11.047 1 55.69 17 ALA B C 1
ATOM 1267 O O . ALA B 1 17 ? -4.742 -23.984 -10.938 1 55.69 17 ALA B O 1
ATOM 1268 N N . THR B 1 18 ? -6.871 -23.719 -11.492 1 68.19 18 THR B N 1
ATOM 1269 C CA . THR B 1 18 ? -6.852 -22.312 -11.109 1 68.19 18 THR B CA 1
ATOM 1270 C C . THR B 1 18 ? -7.289 -22.141 -9.656 1 68.19 18 THR B C 1
ATOM 1272 O O . THR B 1 18 ? -7.922 -23.031 -9.086 1 68.19 18 THR B O 1
ATOM 1275 N N . PHE B 1 19 ? -6.574 -21.578 -8.773 1 80.38 19 PHE B N 1
ATOM 1276 C CA . PHE B 1 19 ? -7.031 -21.156 -7.453 1 80.38 19 PHE B CA 1
ATOM 1277 C C . PHE B 1 19 ? -7.867 -19.875 -7.543 1 80.38 19 PHE B C 1
ATOM 1279 O O . PHE B 1 19 ? -7.812 -19.172 -8.547 1 80.38 19 PHE B O 1
ATOM 1286 N N . ALA B 1 20 ? -8.773 -19.797 -6.613 1 85.69 20 ALA B N 1
ATOM 1287 C CA . ALA B 1 20 ? -9.617 -18.609 -6.613 1 85.69 20 ALA B CA 1
ATOM 1288 C C . ALA B 1 20 ? -8.867 -17.391 -6.078 1 85.69 20 ALA B C 1
ATOM 1290 O O . ALA B 1 20 ? -8.156 -17.484 -5.074 1 85.69 20 ALA B O 1
ATOM 1291 N N . LEU B 1 21 ? -8.961 -16.312 -6.809 1 90.06 21 LEU B N 1
ATOM 1292 C CA . LEU B 1 21 ? -8.477 -15.039 -6.281 1 90.06 21 LEU B CA 1
ATOM 1293 C C . LEU B 1 21 ? -9.43 -14.484 -5.23 1 90.06 21 LEU B C 1
ATOM 1295 O O . LEU B 1 21 ? -10.633 -14.734 -5.285 1 90.06 21 LEU B O 1
ATOM 1299 N N . ILE B 1 22 ? -8.852 -13.766 -4.316 1 91.69 22 ILE B N 1
ATOM 1300 C CA . ILE B 1 22 ? -9.672 -13.242 -3.236 1 91.69 22 ILE B CA 1
ATOM 1301 C C . ILE B 1 22 ? -10.406 -11.992 -3.709 1 91.69 22 ILE B C 1
ATOM 1303 O O . ILE B 1 22 ? -9.805 -11.102 -4.32 1 91.69 22 ILE B O 1
ATOM 1307 N N . ASP B 1 23 ? -11.68 -11.945 -3.465 1 92.75 23 ASP B N 1
ATOM 1308 C CA . ASP B 1 23 ? -12.484 -10.734 -3.648 1 92.75 23 ASP B CA 1
ATOM 1309 C C . ASP B 1 23 ? -12.719 -10.023 -2.32 1 92.75 23 ASP B C 1
ATOM 1311 O O . ASP B 1 23 ? -13.672 -10.336 -1.602 1 92.75 23 ASP B O 1
ATOM 1315 N N . TYR B 1 24 ? -11.914 -9.125 -2.006 1 97 24 TYR B N 1
ATOM 1316 C CA . TYR B 1 24 ? -12.023 -8.398 -0.744 1 97 24 TYR B CA 1
ATOM 1317 C C . TYR B 1 24 ? -13.273 -7.523 -0.728 1 97 24 TYR B C 1
ATOM 1319 O O . TYR B 1 24 ? -13.633 -6.922 -1.743 1 97 24 TYR B O 1
ATOM 1327 N N . PRO B 1 25 ? -13.953 -7.445 0.482 1 98.12 25 PRO B N 1
ATOM 1328 C CA . PRO B 1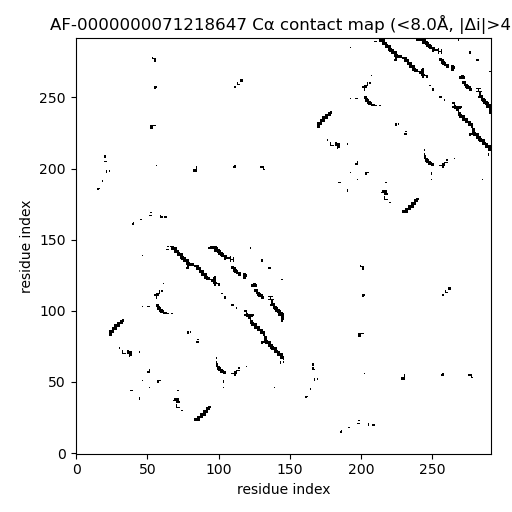 25 ? -14.938 -6.367 0.59 1 98.12 25 PRO B CA 1
ATOM 1329 C C . PRO B 1 25 ? -14.312 -4.98 0.44 1 98.12 25 PRO B C 1
ATOM 1331 O O . PRO B 1 25 ? -13.203 -4.742 0.925 1 98.12 25 PRO B O 1
ATOM 1334 N N . ARG B 1 26 ? -15.047 -4.09 -0.272 1 98.19 26 ARG B N 1
ATOM 1335 C CA . ARG B 1 26 ? -14.562 -2.738 -0.546 1 98.19 26 ARG B CA 1
ATOM 1336 C C . ARG B 1 26 ? -15.602 -1.696 -0.133 1 98.19 26 ARG B C 1
ATOM 1338 O O . ARG B 1 26 ? -16.797 -1.908 -0.298 1 98.19 26 ARG B O 1
ATOM 1345 N N . GLU B 1 27 ? -15.141 -0.655 0.436 1 98.62 27 GLU B N 1
ATOM 1346 C CA . GLU B 1 27 ? -15.961 0.497 0.783 1 98.62 27 GLU B CA 1
ATOM 1347 C C . GLU B 1 27 ? -15.266 1.806 0.423 1 98.62 27 GLU B C 1
ATOM 1349 O O . GLU B 1 27 ? -14.039 1.849 0.302 1 98.62 27 GLU B O 1
ATOM 1354 N N . THR B 1 28 ? -16.078 2.834 0.167 1 98.62 28 THR B N 1
ATOM 1355 C CA . THR B 1 28 ? -15.555 4.172 -0.091 1 98.62 28 THR B CA 1
ATOM 1356 C C . THR B 1 28 ? -16.016 5.145 0.993 1 98.62 28 THR B C 1
ATOM 1358 O O . THR B 1 28 ? -17.188 5.191 1.339 1 98.62 28 THR B O 1
ATOM 1361 N N . VAL B 1 29 ? -15.125 5.82 1.553 1 98.69 29 VAL B N 1
ATOM 1362 C CA . VAL B 1 29 ? -15.398 6.812 2.586 1 98.69 29 VAL B CA 1
ATOM 1363 C C . VAL B 1 29 ? -14.781 8.156 2.186 1 98.69 29 VAL B C 1
ATOM 1365 O O . VAL B 1 29 ? -13.688 8.195 1.621 1 98.69 29 VAL B O 1
ATOM 1368 N N . ILE B 1 30 ? -15.453 9.227 2.486 1 98.56 30 ILE B N 1
ATOM 1369 C CA . ILE B 1 30 ? -14.945 10.562 2.191 1 98.56 30 ILE B CA 1
ATOM 1370 C C . ILE B 1 30 ? -14.469 11.227 3.48 1 98.56 30 ILE B C 1
ATOM 1372 O O . ILE B 1 30 ? -15.195 11.258 4.477 1 98.56 30 ILE B O 1
ATOM 1376 N N . LEU B 1 31 ? -13.281 11.641 3.516 1 98.62 31 LEU B N 1
ATOM 1377 C CA . LEU B 1 31 ? -12.727 12.484 4.566 1 98.62 31 LEU B CA 1
ATOM 1378 C C . LEU B 1 31 ? -12.547 13.914 4.074 1 98.62 31 LEU B C 1
ATOM 1380 O O . LEU B 1 31 ? -11.633 14.195 3.293 1 98.62 31 LEU B O 1
ATOM 1384 N N . LYS B 1 32 ? -13.352 14.75 4.594 1 98 32 LYS B N 1
ATOM 1385 C CA . LYS B 1 32 ? -13.32 16.156 4.184 1 98 32 LYS B CA 1
ATOM 1386 C C . LYS B 1 32 ? -12.555 17 5.195 1 98 32 LYS B C 1
ATOM 1388 O O . LYS B 1 32 ? -12.812 16.938 6.398 1 98 32 LYS B O 1
ATOM 1393 N N . PHE B 1 33 ? -11.656 17.734 4.652 1 96.88 33 PHE B N 1
ATOM 1394 C CA . PHE B 1 33 ? -10.906 18.656 5.492 1 96.88 33 PHE B CA 1
ATOM 1395 C C . PHE B 1 33 ? -11.5 20.062 5.426 1 96.88 33 PHE B C 1
ATOM 1397 O O . PHE B 1 33 ? -11.703 20.609 4.336 1 96.88 33 PHE B O 1
ATOM 1404 N N . THR B 1 34 ? -11.742 20.609 6.574 1 94.81 34 THR B N 1
ATOM 1405 C CA . THR B 1 34 ? -12.273 21.969 6.691 1 94.81 34 THR B CA 1
ATOM 1406 C C . THR B 1 34 ? -11.352 22.844 7.543 1 94.81 34 THR B C 1
ATOM 1408 O O . THR B 1 34 ? -10.32 22.375 8.031 1 94.81 34 THR B O 1
ATOM 1411 N N . ASP B 1 35 ? -11.75 24.078 7.754 1 91.56 35 ASP B N 1
ATOM 1412 C CA . ASP B 1 35 ? -10.945 25 8.547 1 91.56 35 ASP B CA 1
ATOM 1413 C C . ASP B 1 35 ? -10.812 24.516 9.984 1 91.56 35 ASP B C 1
ATOM 1415 O O . ASP B 1 35 ? -9.844 24.844 10.672 1 91.56 35 ASP B O 1
ATOM 1419 N N . GLU B 1 36 ? -11.719 23.688 10.453 1 90.88 36 GLU B N 1
ATOM 1420 C CA . GLU B 1 36 ? -11.641 23.141 11.797 1 90.88 36 GLU B CA 1
ATOM 1421 C C . GLU B 1 36 ? -10.469 22.172 11.93 1 90.88 36 GLU B C 1
ATOM 1423 O O . GLU B 1 36 ? -10 21.906 13.039 1 90.88 36 GLU B O 1
ATOM 1428 N N . ASP B 1 37 ? -10.008 21.719 10.758 1 91.38 37 ASP B N 1
ATOM 1429 C CA . ASP B 1 37 ? -8.938 20.719 10.758 1 91.38 37 ASP B CA 1
ATOM 1430 C C . ASP B 1 37 ? -7.57 21.375 10.586 1 91.38 37 ASP B C 1
ATOM 1432 O O . ASP B 1 37 ? -6.543 20.688 10.578 1 91.38 37 ASP B O 1
ATOM 1436 N N . LEU B 1 38 ? -7.559 22.594 10.469 1 88.94 38 LEU B N 1
ATOM 1437 C CA . LEU B 1 38 ? -6.293 23.297 10.281 1 88.94 38 LEU B CA 1
ATOM 1438 C C . LEU B 1 38 ? -5.414 23.172 11.523 1 88.94 38 LEU B C 1
ATOM 1440 O O . LEU B 1 38 ? -5.891 23.344 12.648 1 88.94 38 LEU B O 1
ATOM 1444 N N . ILE B 1 39 ? -4.199 22.656 11.195 1 80.75 39 ILE B N 1
ATOM 1445 C CA . ILE B 1 39 ? -3.281 22.547 12.32 1 80.75 39 ILE B CA 1
ATOM 1446 C C . ILE B 1 39 ? -2.855 23.938 12.789 1 80.75 39 ILE B C 1
ATOM 1448 O O . ILE B 1 39 ? -2.523 24.797 11.969 1 80.75 39 ILE B O 1
ATOM 1452 N N . GLN B 1 40 ? -3.094 24.078 14.078 1 65.19 40 GLN B N 1
ATOM 1453 C CA . GLN B 1 40 ? -2.457 25.234 14.695 1 65.19 40 GLN B CA 1
ATOM 1454 C C . GLN B 1 40 ? -1.032 24.922 15.133 1 65.19 40 GLN B C 1
ATOM 1456 O O . GLN B 1 40 ? -0.715 23.766 15.43 1 65.19 40 GLN B O 1
ATOM 1461 N N . PRO B 1 41 ? -0.048 25.672 14.742 1 54.97 41 PRO B N 1
ATOM 1462 C CA . PRO B 1 41 ? 1.361 25.453 15.062 1 54.97 41 PRO B CA 1
ATOM 1463 C C . PRO B 1 41 ? 1.558 24.891 16.469 1 54.97 41 PRO B C 1
ATOM 1465 O O . PRO B 1 41 ? 1.517 25.641 17.453 1 54.97 41 PRO B O 1
ATOM 1468 N N . SER B 1 42 ? 0.824 23.906 16.844 1 55.28 42 SER B N 1
ATOM 1469 C CA . SER B 1 42 ? 1.235 23.328 18.109 1 55.28 42 SER B CA 1
ATOM 1470 C C . SER B 1 42 ? 2.07 22.062 17.906 1 55.28 42 SER B C 1
ATOM 1472 O O . SER B 1 42 ? 1.886 21.344 16.922 1 55.28 42 SER B O 1
ATOM 1474 N N . PRO B 1 43 ? 3.184 21.938 18.75 1 53.44 43 PRO B N 1
ATOM 1475 C CA . PRO B 1 43 ? 4.078 20.781 18.656 1 53.44 43 PRO B CA 1
ATOM 1476 C C . PRO B 1 43 ? 3.322 19.453 18.609 1 53.44 43 PRO B C 1
ATOM 1478 O O . PRO B 1 43 ? 3.756 18.516 17.922 1 53.44 43 PRO B O 1
ATOM 1481 N N . ASP B 1 44 ? 2.195 19.328 19.328 1 56.5 44 ASP B N 1
ATOM 1482 C CA . ASP B 1 44 ? 1.481 18.062 19.453 1 56.5 44 ASP B CA 1
ATOM 1483 C C . ASP B 1 44 ? 0.694 17.75 18.188 1 56.5 44 ASP B C 1
ATOM 1485 O O . ASP B 1 44 ? 0.143 16.656 18.047 1 56.5 44 ASP B O 1
ATOM 1489 N N . SER B 1 45 ? 0.825 18.703 17.297 1 61.31 45 SER B N 1
ATOM 1490 C CA . SER B 1 45 ? -0.018 18.578 16.109 1 61.31 45 SER B CA 1
ATOM 1491 C C . SER B 1 45 ? 0.726 17.891 14.969 1 61.31 45 SER B C 1
ATOM 1493 O O . SER B 1 45 ? 0.13 17.547 13.945 1 61.31 45 SER B O 1
ATOM 1495 N N . TYR B 1 46 ? 2.025 17.547 15.422 1 68.25 46 TYR B N 1
ATOM 1496 C CA . TYR B 1 46 ? 2.797 16.969 14.328 1 68.25 46 TYR B CA 1
ATOM 1497 C C . TYR B 1 46 ? 2.949 15.469 14.5 1 68.25 46 TYR B C 1
ATOM 1499 O O . TYR B 1 46 ? 2.896 14.961 15.625 1 68.25 46 TYR B O 1
ATOM 1507 N N . PRO B 1 47 ? 2.971 14.859 13.461 1 74.31 47 PRO B N 1
ATOM 1508 C CA . PRO B 1 47 ? 3.049 13.391 13.477 1 74.31 47 PRO B CA 1
ATOM 1509 C C . PRO B 1 47 ? 4.258 12.875 14.25 1 74.31 47 PRO B C 1
ATOM 1511 O O . PRO B 1 47 ? 5.234 13.609 14.438 1 74.31 47 PRO B O 1
ATOM 1514 N N . ASP B 1 48 ? 4.07 11.703 14.922 1 79.69 48 ASP B N 1
ATOM 1515 C CA . ASP B 1 48 ? 5.191 10.984 15.516 1 79.69 48 ASP B CA 1
ATOM 1516 C C . ASP B 1 48 ? 6.215 10.586 14.453 1 79.69 48 ASP B C 1
ATOM 1518 O O . ASP B 1 48 ? 6.023 9.602 13.734 1 79.69 48 ASP B O 1
ATOM 1522 N N . GLN B 1 49 ? 7.297 11.281 14.398 1 85.81 49 GLN B N 1
ATOM 1523 C CA . GLN B 1 49 ? 8.289 11.094 13.344 1 85.81 49 GLN B CA 1
ATOM 1524 C C . GLN B 1 49 ? 8.859 9.68 13.367 1 85.81 49 GLN B C 1
ATOM 1526 O O . GLN B 1 49 ? 9.094 9.078 12.32 1 85.81 49 GLN B O 1
ATOM 1531 N N . ARG B 1 50 ? 9.016 9.18 14.531 1 89.44 50 ARG B N 1
ATOM 1532 C CA . ARG B 1 50 ? 9.562 7.828 14.625 1 89.44 50 ARG B CA 1
ATOM 1533 C C . ARG B 1 50 ? 8.602 6.805 14.023 1 89.44 50 ARG B C 1
ATOM 1535 O O . ARG B 1 50 ? 9.023 5.891 13.312 1 89.44 50 ARG B O 1
ATOM 1542 N N . ASN B 1 51 ? 7.375 6.992 14.32 1 91.81 51 ASN B N 1
ATOM 1543 C CA . ASN B 1 51 ? 6.363 6.094 13.773 1 91.81 51 ASN B CA 1
ATOM 1544 C C . ASN B 1 51 ? 6.316 6.168 12.25 1 91.81 51 ASN B C 1
ATOM 1546 O O . ASN B 1 51 ? 6.297 5.137 11.578 1 91.81 51 ASN B O 1
ATOM 1550 N N . ILE B 1 52 ? 6.391 7.281 11.766 1 93.44 52 ILE B N 1
ATOM 1551 C CA . ILE B 1 52 ? 6.336 7.473 10.32 1 93.44 52 ILE B CA 1
ATOM 1552 C C . ILE B 1 52 ? 7.594 6.898 9.672 1 93.44 52 ILE B C 1
ATOM 1554 O O . ILE B 1 52 ? 7.531 6.316 8.586 1 93.44 52 ILE B O 1
ATOM 1558 N N . GLN B 1 53 ? 8.648 6.977 10.336 1 94.88 53 GLN B N 1
ATOM 1559 C CA . GLN B 1 53 ? 9.938 6.555 9.805 1 94.88 53 GLN B CA 1
ATOM 1560 C C . GLN B 1 53 ? 10.031 5.031 9.734 1 94.88 53 GLN B C 1
ATOM 1562 O O . GLN B 1 53 ? 10.734 4.484 8.883 1 94.88 53 GLN B O 1
ATOM 1567 N N . THR B 1 54 ? 9.281 4.391 10.617 1 96.62 54 THR B N 1
ATOM 1568 C CA . THR B 1 54 ? 9.633 2.986 10.789 1 96.62 54 THR B CA 1
ATOM 1569 C C . THR B 1 54 ? 8.422 2.092 10.523 1 96.62 54 THR B C 1
ATOM 1571 O O . THR B 1 54 ? 8.57 0.883 10.336 1 96.62 54 THR B O 1
ATOM 1574 N N . ASN B 1 55 ? 7.277 2.604 10.523 1 97 55 ASN B N 1
ATOM 1575 C CA . ASN B 1 55 ? 6.062 1.81 10.375 1 97 55 ASN B CA 1
ATOM 1576 C C . ASN B 1 55 ? 5.711 1.582 8.914 1 97 55 ASN B C 1
ATOM 1578 O O . ASN B 1 55 ? 5.414 2.531 8.188 1 97 55 ASN B O 1
ATOM 1582 N N . VAL B 1 56 ? 5.602 0.366 8.523 1 98.31 56 VAL B N 1
ATOM 1583 C CA . VAL B 1 56 ? 5.422 0.025 7.117 1 98.31 56 VAL B CA 1
ATOM 1584 C C . VAL B 1 56 ? 3.975 0.27 6.707 1 98.31 56 VAL B C 1
ATOM 1586 O O . VAL B 1 56 ? 3.664 0.349 5.516 1 98.31 56 VAL B O 1
ATOM 1589 N N . GLY B 1 57 ? 3.094 0.386 7.656 1 98.25 57 GLY B N 1
ATOM 1590 C CA . GLY B 1 57 ? 1.693 0.622 7.34 1 98.25 57 GLY B CA 1
ATOM 1591 C C . GLY B 1 57 ? 1.379 2.082 7.078 1 98.25 57 GLY B C 1
ATOM 1592 O O . GLY B 1 57 ? 0.301 2.41 6.578 1 98.25 57 GLY B O 1
ATOM 1593 N N . THR B 1 58 ? 2.316 2.938 7.332 1 96.69 58 THR B N 1
ATOM 1594 C CA . THR B 1 58 ? 2.141 4.383 7.23 1 96.69 58 THR B CA 1
ATOM 1595 C C . THR B 1 58 ? 2.445 4.863 5.812 1 96.69 58 THR B C 1
ATOM 1597 O O . THR B 1 58 ? 3.4 4.402 5.188 1 96.69 58 THR B O 1
ATOM 1600 N N . LEU B 1 59 ? 1.643 5.801 5.375 1 97.62 59 LEU B N 1
ATOM 1601 C CA . LEU B 1 59 ? 1.919 6.48 4.113 1 97.62 59 LEU B CA 1
ATOM 1602 C C . LEU B 1 59 ? 2.451 7.887 4.359 1 97.62 59 LEU B C 1
ATOM 1604 O O . LEU B 1 59 ? 1.892 8.633 5.164 1 97.62 59 LEU B O 1
ATOM 1608 N N . SER B 1 60 ? 3.479 8.227 3.775 1 96.25 60 SER B N 1
ATOM 1609 C CA . SER B 1 60 ? 4.004 9.578 3.676 1 96.25 60 SER B CA 1
ATOM 1610 C C . SER B 1 60 ? 4.473 9.891 2.258 1 96.25 60 SER B C 1
ATOM 1612 O O . SER B 1 60 ? 5.441 9.305 1.775 1 96.25 60 SER B O 1
ATOM 1614 N N . THR B 1 61 ? 3.762 10.75 1.564 1 96.5 61 THR B N 1
ATOM 1615 C CA . THR B 1 61 ? 4.074 11.039 0.169 1 96.5 61 THR B CA 1
ATOM 1616 C C . THR B 1 61 ? 3.834 12.516 -0.147 1 96.5 61 THR B C 1
ATOM 1618 O O . THR B 1 61 ? 3.061 13.188 0.541 1 96.5 61 THR B O 1
ATOM 1621 N N . GLY B 1 62 ? 4.562 13 -1.167 1 96.62 62 GLY B N 1
ATOM 1622 C CA . GLY B 1 62 ? 4.395 14.375 -1.608 1 96.62 62 GLY B CA 1
ATOM 1623 C C . GLY B 1 62 ? 5.504 15.289 -1.136 1 96.62 62 GLY B C 1
ATOM 1624 O O . GLY B 1 62 ? 6.594 14.828 -0.789 1 96.62 62 GLY B O 1
ATOM 1625 N N . GLN B 1 63 ? 5.203 16.594 -1.2 1 95 63 GLN B N 1
ATOM 1626 C CA . GLN B 1 63 ? 6.18 17.609 -0.819 1 95 63 GLN B CA 1
ATOM 1627 C C . GLN B 1 63 ? 5.488 18.859 -0.278 1 95 63 GLN B C 1
ATOM 1629 O O . GLN B 1 63 ? 4.332 19.125 -0.609 1 95 63 GLN B O 1
ATOM 1634 N N . HIS B 1 64 ? 6.309 19.484 0.531 1 92.12 64 HIS B N 1
ATOM 1635 C CA . HIS B 1 64 ? 5.824 20.797 0.978 1 92.12 64 HIS B CA 1
ATOM 1636 C C . HIS B 1 64 ? 5.828 21.797 -0.163 1 92.12 64 HIS B C 1
ATOM 1638 O O . HIS B 1 64 ? 6.734 21.797 -0.997 1 92.12 64 HIS B O 1
ATOM 1644 N N . ILE B 1 65 ? 4.832 22.594 -0.204 1 92.44 65 ILE B N 1
ATOM 1645 C CA . ILE B 1 65 ? 4.77 23.719 -1.118 1 92.44 65 ILE B CA 1
ATOM 1646 C C . ILE B 1 65 ? 4.566 25.016 -0.326 1 92.44 65 ILE B C 1
ATOM 1648 O O . ILE B 1 65 ? 3.812 25.031 0.649 1 92.44 65 ILE B O 1
ATOM 1652 N N . SER B 1 66 ? 5.254 26.062 -0.777 1 89.06 66 SER B N 1
ATOM 1653 C CA . SER B 1 66 ? 5.148 27.344 -0.092 1 89.06 66 SER B CA 1
ATOM 1654 C C . SER B 1 66 ? 3.705 27.844 -0.046 1 89.06 66 SER B C 1
ATOM 1656 O O . SER B 1 66 ? 2.984 27.75 -1.042 1 89.06 66 SER B O 1
ATOM 1658 N N . GLY B 1 67 ? 3.268 28.25 1.151 1 88.12 67 GLY B N 1
ATOM 1659 C CA . GLY B 1 67 ? 1.938 28.812 1.308 1 88.12 67 GLY B CA 1
ATOM 1660 C C . GLY B 1 67 ? 0.865 27.766 1.543 1 88.12 67 GLY B C 1
ATOM 1661 O O . GLY B 1 67 ? -0.323 28.094 1.606 1 88.12 67 GLY B O 1
ATOM 1662 N N . GLU B 1 68 ? 1.28 26.578 1.649 1 91.88 68 GLU B N 1
ATOM 1663 C CA . GLU B 1 68 ? 0.268 25.562 1.866 1 91.88 68 GLU B CA 1
ATOM 1664 C C . GLU B 1 68 ? -0.342 25.672 3.26 1 91.88 68 GLU B C 1
ATOM 1666 O O . GLU B 1 68 ? 0.284 26.203 4.176 1 91.88 68 GLU B O 1
ATOM 1671 N N . ARG B 1 69 ? -1.548 25.219 3.385 1 91 69 ARG B N 1
ATOM 1672 C CA . ARG B 1 69 ? -2.221 25.016 4.664 1 91 69 ARG B CA 1
ATOM 1673 C C . ARG B 1 69 ? -2.201 23.547 5.074 1 91 69 ARG B C 1
ATOM 1675 O O . ARG B 1 69 ? -2.379 22.672 4.234 1 91 69 ARG B O 1
ATOM 1682 N N . ILE B 1 70 ? -1.938 23.344 6.293 1 92 70 ILE B N 1
ATOM 1683 C CA . ILE B 1 70 ? -1.832 21.969 6.781 1 92 70 ILE B CA 1
ATOM 1684 C C . ILE B 1 70 ? -3.076 21.609 7.59 1 92 70 ILE B C 1
ATOM 1686 O O . ILE B 1 70 ? -3.477 22.359 8.484 1 92 70 ILE B O 1
ATOM 1690 N N . TYR B 1 71 ? -3.646 20.5 7.207 1 92.5 71 TYR B N 1
ATOM 1691 C CA . TYR B 1 71 ? -4.844 20 7.863 1 92.5 71 TYR B CA 1
ATOM 1692 C C . TYR B 1 71 ? -4.559 18.688 8.578 1 92.5 71 TYR B C 1
ATOM 1694 O O . TYR B 1 71 ? -3.723 17.891 8.133 1 92.5 71 TYR B O 1
ATOM 1702 N N . ASN B 1 72 ? -5.258 18.484 9.641 1 92.06 72 ASN B N 1
ATOM 1703 C CA . ASN B 1 72 ? -5.145 17.281 10.453 1 92.06 72 ASN B CA 1
ATOM 1704 C C . ASN B 1 72 ? -6.516 16.703 10.805 1 92.06 72 ASN B C 1
ATOM 1706 O O . ASN B 1 72 ? -7.387 17.422 11.289 1 92.06 72 ASN B O 1
ATOM 1710 N N . SER B 1 73 ? -6.719 15.508 10.516 1 93.81 73 SER B N 1
ATOM 1711 C CA . SER B 1 73 ? -7.965 14.836 10.859 1 93.81 73 SER B CA 1
ATOM 1712 C C . SER B 1 73 ? -7.715 13.391 11.289 1 93.81 73 SER B C 1
ATOM 1714 O O . SER B 1 73 ? -6.684 12.805 10.945 1 93.81 73 SER B O 1
ATOM 1716 N N . ILE B 1 74 ? -8.641 12.891 12.094 1 95 74 ILE B N 1
ATOM 1717 C CA . ILE B 1 74 ? -8.57 11.492 12.523 1 95 74 ILE B CA 1
ATOM 1718 C C . ILE B 1 74 ? -9.594 10.672 11.75 1 95 74 ILE B C 1
ATOM 1720 O O . ILE B 1 74 ? -10.781 11.016 11.703 1 95 74 ILE B O 1
ATOM 1724 N N . PHE B 1 75 ? -9.125 9.695 11.086 1 97.94 75 PHE B N 1
ATOM 1725 C CA . PHE B 1 75 ? -9.977 8.719 10.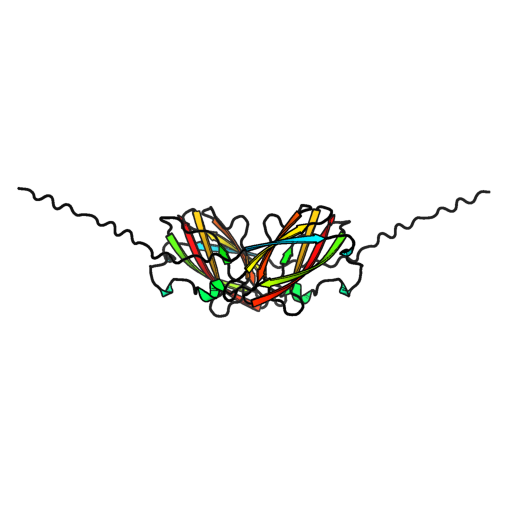422 1 97.94 75 PHE B CA 1
ATOM 1726 C C . PHE B 1 75 ? -10.086 7.441 11.25 1 97.94 75 PHE B C 1
ATOM 1728 O O . PHE B 1 75 ? -9.078 6.836 11.602 1 97.94 75 PHE B O 1
ATOM 1735 N N . GLN B 1 76 ? -11.289 7.059 11.594 1 98.56 76 GLN B N 1
ATOM 1736 C CA . GLN B 1 76 ? -11.539 5.816 12.32 1 98.56 76 GLN B CA 1
ATOM 1737 C C . GLN B 1 76 ? -12.578 4.961 11.602 1 98.56 76 GLN B C 1
ATOM 1739 O O . GLN B 1 76 ? -13.664 5.441 11.266 1 98.56 76 GLN B O 1
ATOM 1744 N N . TYR B 1 77 ? -12.258 3.764 11.344 1 98.75 77 TYR B N 1
ATOM 1745 C CA . TYR B 1 77 ? -13.148 2.873 10.609 1 98.75 77 TYR B CA 1
ATOM 1746 C C . TYR B 1 77 ? -12.922 1.422 11.016 1 98.75 77 TYR B C 1
ATOM 1748 O O . TYR B 1 77 ? -11.781 0.97 11.133 1 98.75 77 TYR B O 1
ATOM 1756 N N . SER B 1 78 ? -14.023 0.66 11.211 1 98.62 78 SER B N 1
ATOM 1757 C CA . SER B 1 78 ? -13.922 -0.713 11.695 1 98.62 78 SER B CA 1
ATOM 1758 C C . SER B 1 78 ? -14.273 -1.714 10.602 1 98.62 78 SER B C 1
ATOM 1760 O O . SER B 1 78 ? -15.203 -1.49 9.82 1 98.62 78 SER B O 1
ATOM 1762 N N . ASN B 1 79 ? -13.477 -2.723 10.547 1 98.81 79 ASN B N 1
ATOM 1763 C CA . ASN B 1 79 ? -13.789 -3.891 9.727 1 98.81 79 ASN B CA 1
ATOM 1764 C C . ASN B 1 79 ? -14.57 -4.934 10.523 1 98.81 79 ASN B C 1
ATOM 1766 O O . ASN B 1 79 ? -14.008 -5.605 11.391 1 98.81 79 ASN B O 1
ATOM 1770 N N . GLN B 1 80 ? -15.766 -5.148 10.18 1 97.88 80 GLN B N 1
ATOM 1771 C CA . GLN B 1 80 ? -16.625 -6.07 10.93 1 97.88 80 GLN B CA 1
ATOM 1772 C C . GLN B 1 80 ? -16.562 -7.473 10.336 1 97.88 80 GLN B C 1
ATOM 1774 O O . GLN B 1 80 ? -17.125 -8.414 10.906 1 97.88 80 GLN B O 1
ATOM 1779 N N . HIS B 1 81 ? -15.898 -7.594 9.164 1 97.62 81 HIS B N 1
ATOM 1780 C CA . HIS B 1 81 ? -15.758 -8.922 8.57 1 97.62 81 HIS B CA 1
ATOM 1781 C C . HIS B 1 81 ? -14.867 -9.812 9.422 1 97.62 81 HIS B C 1
ATOM 1783 O O . HIS B 1 81 ? -13.859 -9.359 9.977 1 97.62 81 HIS B O 1
ATOM 1789 N N . GLU B 1 82 ? -15.141 -11.094 9.484 1 95.5 82 GLU B N 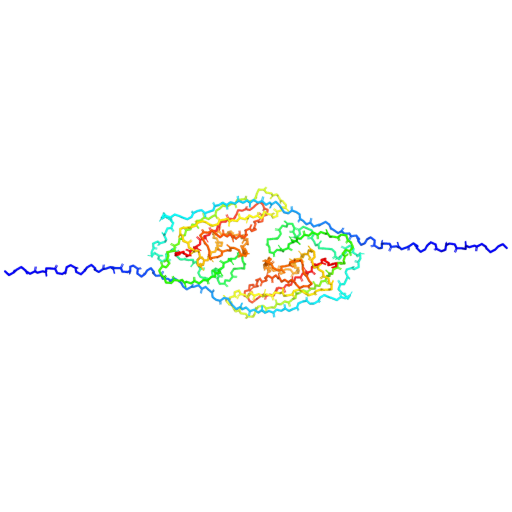1
ATOM 1790 C CA . GLU B 1 82 ? -14.469 -12.008 10.398 1 95.5 82 GLU B CA 1
ATOM 1791 C C . GLU B 1 82 ? -13.188 -12.562 9.781 1 95.5 82 GLU B C 1
ATOM 1793 O O . GLU B 1 82 ? -12.242 -12.898 10.5 1 95.5 82 GLU B O 1
ATOM 1798 N N . GLN B 1 83 ? -13.18 -12.648 8.492 1 96.06 83 GLN B N 1
ATOM 1799 C CA . GLN B 1 83 ? -12.078 -13.438 7.945 1 96.06 83 GLN B CA 1
ATOM 1800 C C . GLN B 1 83 ? -11.469 -12.742 6.73 1 96.06 83 GLN B C 1
ATOM 1802 O O . GLN B 1 83 ? -10.672 -13.344 6.008 1 96.06 83 GLN B O 1
ATOM 1807 N N . LEU B 1 84 ? -11.883 -11.531 6.406 1 98 84 LEU B N 1
ATOM 1808 C CA . LEU B 1 84 ? -11.359 -10.859 5.219 1 98 84 LEU B CA 1
ATOM 1809 C C . LEU B 1 84 ? -10.883 -9.453 5.559 1 98 84 LEU B C 1
ATOM 1811 O O . LEU B 1 84 ? -11.531 -8.734 6.324 1 98 84 LEU B O 1
ATOM 1815 N N . VAL B 1 85 ? -9.82 -9.164 4.941 1 98.44 85 VAL B N 1
ATOM 1816 C CA . VAL B 1 85 ? -9.383 -7.773 4.93 1 98.44 85 VAL B CA 1
ATOM 1817 C C . VAL B 1 85 ? -10.453 -6.902 4.273 1 98.44 85 VAL B C 1
ATOM 1819 O O . VAL B 1 85 ? -11.062 -7.297 3.273 1 98.44 85 VAL B O 1
ATOM 1822 N N . LEU B 1 86 ? -10.695 -5.77 4.906 1 98.81 86 LEU B N 1
ATOM 1823 C CA . LEU B 1 86 ? -11.516 -4.738 4.281 1 98.81 86 LEU B CA 1
ATOM 1824 C C . LEU B 1 86 ? -10.648 -3.701 3.578 1 98.81 86 LEU B C 1
ATOM 1826 O O . LEU B 1 86 ? -9.695 -3.182 4.164 1 98.81 86 LEU B O 1
ATOM 1830 N N . VAL B 1 87 ? -10.961 -3.459 2.328 1 98.69 87 VAL B N 1
ATOM 1831 C CA . VAL B 1 87 ? -10.266 -2.414 1.578 1 98.69 87 VAL B CA 1
ATOM 1832 C C . VAL B 1 87 ? -11.133 -1.158 1.523 1 98.69 87 VAL B C 1
ATOM 1834 O O . VAL B 1 87 ? -12.234 -1.181 0.971 1 98.69 87 VAL B O 1
ATOM 1837 N N . VAL B 1 88 ? -10.633 -0.083 2.084 1 98.88 88 VAL B N 1
ATOM 1838 C CA . VAL B 1 88 ? -11.336 1.195 2.059 1 98.88 88 VAL B CA 1
ATOM 1839 C C . VAL B 1 88 ? -10.648 2.145 1.082 1 98.88 88 VAL B C 1
ATOM 1841 O O . VAL B 1 88 ? -9.445 2.391 1.193 1 98.88 88 VAL B O 1
ATOM 1844 N N . LEU B 1 89 ? -11.375 2.555 0.132 1 98.75 89 LEU B N 1
ATOM 1845 C CA . LEU B 1 89 ? -10.938 3.732 -0.61 1 98.75 89 LEU B CA 1
ATOM 1846 C C . LEU B 1 89 ? -11.289 5.012 0.146 1 98.75 89 LEU B C 1
ATOM 1848 O O . LEU B 1 89 ? -12.461 5.383 0.235 1 98.75 89 LEU B O 1
ATOM 1852 N N . LEU B 1 90 ? -10.305 5.617 0.704 1 98.88 90 LEU B N 1
ATOM 1853 C CA . LEU B 1 90 ? -10.508 6.863 1.439 1 98.88 90 LEU B CA 1
ATOM 1854 C C . LEU B 1 90 ? -10.32 8.07 0.527 1 98.88 90 LEU B C 1
ATOM 1856 O O . LEU B 1 90 ? -9.195 8.375 0.121 1 98.88 90 LEU B O 1
ATOM 1860 N N . LYS B 1 91 ? -11.344 8.711 0.225 1 98.81 91 LYS B N 1
ATOM 1861 C CA . LYS B 1 91 ? -11.305 9.93 -0.578 1 98.81 91 LYS B CA 1
ATOM 1862 C C . LYS B 1 91 ? -11 11.148 0.287 1 98.81 91 LYS B C 1
ATOM 1864 O O . LYS B 1 91 ? -11.641 11.359 1.318 1 98.81 91 LYS B O 1
ATOM 1869 N N . LEU B 1 92 ? -10.039 11.836 -0.104 1 98.75 92 LEU B N 1
ATOM 1870 C CA . LEU B 1 92 ? -9.617 13.055 0.574 1 98.75 92 LEU B CA 1
ATOM 1871 C C . LEU B 1 92 ? -10.109 14.289 -0.168 1 98.75 92 LEU B C 1
ATOM 1873 O O . LEU B 1 92 ? -9.867 14.438 -1.368 1 98.75 92 LEU B O 1
ATOM 1877 N N . GLN B 1 93 ? -10.758 15.164 0.536 1 98.5 93 GLN B N 1
ATOM 1878 C CA . GLN B 1 93 ? -11.242 16.406 -0.062 1 98.5 93 GLN B CA 1
ATOM 1879 C C . GLN B 1 93 ? -10.773 17.625 0.732 1 98.5 93 GLN B C 1
ATOM 1881 O O . GLN B 1 93 ? -11.008 17.703 1.94 1 98.5 93 GLN B O 1
ATOM 1886 N N . ALA B 1 94 ? -10.133 18.438 0.123 1 96.69 94 ALA B N 1
ATOM 1887 C CA . ALA B 1 94 ? -9.641 19.672 0.745 1 96.69 94 ALA B CA 1
ATOM 1888 C C . ALA B 1 94 ? -9.844 20.875 -0.174 1 96.69 94 ALA B C 1
ATOM 1890 O O . ALA B 1 94 ? -10.148 20.719 -1.357 1 96.69 94 ALA B O 1
ATOM 1891 N N . TYR B 1 95 ? -9.734 22.078 0.498 1 93.62 95 TYR B N 1
ATOM 1892 C CA . TYR B 1 95 ? -9.695 23.281 -0.32 1 93.62 95 TYR B CA 1
ATOM 1893 C C . TYR B 1 95 ? -8.312 23.484 -0.922 1 93.62 95 TYR B C 1
ATOM 1895 O O . TYR B 1 95 ? -7.336 23.703 -0.197 1 93.62 95 TYR B O 1
ATOM 1903 N N . GLY B 1 96 ? -8.164 23.359 -2.273 1 96.25 96 GLY B N 1
ATOM 1904 C CA . GLY B 1 96 ? -6.887 23.484 -2.961 1 96.25 96 GLY B CA 1
ATOM 1905 C C . GLY B 1 96 ? -6.297 22.141 -3.363 1 96.25 96 GLY B C 1
ATOM 1906 O O . GLY B 1 96 ? -6.875 21.094 -3.078 1 96.25 96 GLY B O 1
ATOM 1907 N N . ASN B 1 97 ? -5.16 22.234 -3.994 1 97.81 97 ASN B N 1
ATOM 1908 C CA . ASN B 1 97 ? -4.457 21.031 -4.434 1 97.81 97 ASN B CA 1
ATOM 1909 C C . ASN B 1 97 ? -3.686 20.375 -3.287 1 97.81 97 ASN B C 1
ATOM 1911 O O . ASN B 1 97 ? -2.922 21.047 -2.59 1 97.81 97 ASN B O 1
ATOM 1915 N N . ILE B 1 98 ? -3.875 19.156 -3.121 1 98 98 ILE B N 1
ATOM 1916 C CA . ILE B 1 98 ? -3.168 18.422 -2.086 1 98 98 ILE B CA 1
ATOM 1917 C C . ILE B 1 98 ? -1.711 18.219 -2.498 1 98 98 ILE B C 1
ATOM 1919 O O . ILE B 1 98 ? -1.431 17.656 -3.561 1 98 98 ILE B O 1
ATOM 1923 N N . ASN B 1 99 ? -0.808 18.625 -1.618 1 97 99 ASN B N 1
ATOM 1924 C CA . ASN B 1 99 ? 0.622 18.594 -1.908 1 97 99 ASN B CA 1
ATOM 1925 C C . ASN B 1 99 ? 1.299 17.375 -1.275 1 97 99 ASN B C 1
ATOM 1927 O O . ASN B 1 99 ? 2.252 16.828 -1.834 1 97 99 ASN B O 1
ATOM 1931 N N . PHE B 1 100 ? 0.819 17.078 -0.095 1 96.25 100 PHE B N 1
ATOM 1932 C CA . PHE B 1 100 ? 1.349 15.891 0.579 1 96.25 100 PHE B CA 1
ATOM 1933 C C . PHE B 1 100 ? 0.275 15.227 1.432 1 96.25 100 PHE B C 1
ATOM 1935 O O . PHE B 1 100 ? -0.72 15.859 1.791 1 96.25 100 PHE B O 1
ATOM 1942 N N . VAL B 1 101 ? 0.445 14 1.709 1 97.44 101 VAL B N 1
ATOM 1943 C CA . VAL B 1 101 ? -0.415 13.211 2.586 1 97.44 101 VAL B CA 1
ATOM 1944 C C . VAL B 1 101 ? 0.442 12.375 3.531 1 97.44 101 VAL B C 1
ATOM 1946 O O . VAL B 1 101 ? 1.385 11.711 3.1 1 97.44 101 VAL B O 1
ATOM 1949 N N . ILE B 1 102 ? 0.204 12.469 4.773 1 96.44 102 ILE B N 1
ATOM 1950 C CA . ILE B 1 102 ? 0.682 11.531 5.785 1 96.44 102 ILE B CA 1
ATOM 1951 C C . ILE B 1 102 ? -0.505 10.844 6.457 1 96.44 102 ILE B C 1
ATOM 1953 O O . ILE B 1 102 ? -1.426 11.508 6.934 1 96.44 102 ILE B O 1
ATOM 1957 N N . ALA B 1 103 ? -0.561 9.609 6.414 1 97.25 103 ALA B N 1
ATOM 1958 C CA . ALA B 1 103 ? -1.549 8.805 7.129 1 97.25 103 ALA B CA 1
ATOM 1959 C C . ALA B 1 103 ? -0.871 7.797 8.055 1 97.25 103 ALA B C 1
ATOM 1961 O O . ALA B 1 103 ? -0.326 6.793 7.586 1 97.25 103 ALA B O 1
ATOM 1962 N N . GLU B 1 104 ? -0.912 8.047 9.297 1 96.38 104 GLU B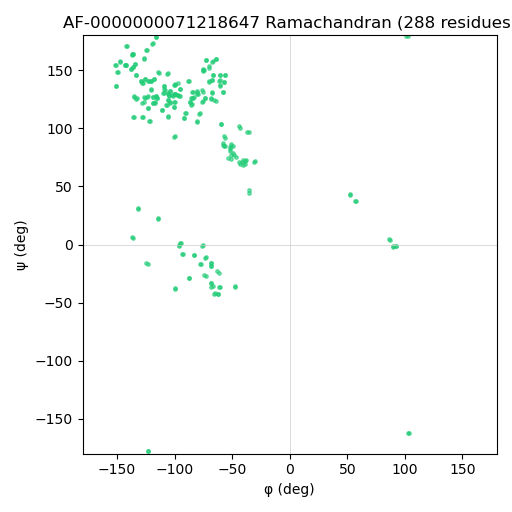 N 1
ATOM 1963 C CA . GLU B 1 104 ? -0.178 7.219 10.25 1 96.38 104 GLU B CA 1
ATOM 1964 C C . GLU B 1 104 ? -1.124 6.539 11.234 1 96.38 104 GLU B C 1
ATOM 1966 O O . GLU B 1 104 ? -2.119 7.133 11.656 1 96.38 104 GLU B O 1
ATOM 1971 N N . ASN B 1 105 ? -0.774 5.34 11.539 1 97 105 ASN B N 1
ATOM 1972 C CA . ASN B 1 105 ? -1.496 4.602 12.57 1 97 105 ASN B CA 1
ATOM 1973 C C . ASN B 1 105 ? -1.29 5.215 13.953 1 97 105 ASN B C 1
ATOM 1975 O O . ASN B 1 105 ? -0.162 5.531 14.328 1 97 105 ASN B O 1
ATOM 1979 N N . ILE B 1 106 ? -2.367 5.41 14.594 1 94.31 106 ILE B N 1
ATOM 1980 C CA . ILE B 1 106 ? -2.266 5.883 15.969 1 94.31 106 ILE B CA 1
ATOM 1981 C C . ILE B 1 106 ? -3.059 4.961 16.891 1 94.31 106 ILE B C 1
ATOM 1983 O O . ILE B 1 106 ? -3.838 4.125 16.422 1 94.31 106 ILE B O 1
ATOM 1987 N N . SER B 1 107 ? -2.754 4.996 18.25 1 93 107 SER B N 1
ATOM 1988 C CA . SER B 1 107 ? -3.496 4.312 19.312 1 93 107 SER B CA 1
ATOM 1989 C C . SER B 1 107 ? -3.58 2.814 19.047 1 93 107 SER B C 1
ATOM 1991 O O . SER B 1 107 ? -4.648 2.215 19.172 1 93 107 SER B O 1
ATOM 1993 N N . GLY B 1 108 ? -2.498 2.191 18.5 1 92.06 108 GLY B N 1
ATOM 1994 C CA . GLY B 1 108 ? -2.404 0.747 18.391 1 92.06 108 GLY B CA 1
ATOM 1995 C C . GLY B 1 108 ? -2.973 0.219 17.078 1 92.06 108 GLY B C 1
ATOM 1996 O O . GLY B 1 108 ? -3.008 -0.993 16.859 1 92.06 108 GLY B O 1
ATOM 1997 N N . SER B 1 109 ? -3.504 1.12 16.234 1 96.56 109 SER B N 1
ATOM 1998 C CA . SER B 1 109 ? -3.988 0.744 14.914 1 96.56 109 SER B CA 1
ATOM 1999 C C . SER B 1 109 ? -2.867 0.157 14.062 1 96.56 109 SER B C 1
ATOM 2001 O O . SER B 1 109 ? -1.714 0.582 14.172 1 96.56 109 SER B O 1
ATOM 2003 N N . GLU B 1 110 ? -3.264 -0.831 13.195 1 97.25 110 GLU B N 1
ATOM 2004 C CA . GLU B 1 110 ? -2.275 -1.496 12.352 1 97.25 110 GLU B CA 1
ATOM 2005 C C . GLU B 1 110 ? -2.744 -1.563 10.906 1 97.25 110 GLU B C 1
ATOM 2007 O O . GLU B 1 110 ? -2.484 -2.547 10.211 1 97.25 110 GLU B O 1
ATOM 2012 N N . ALA B 1 111 ? -3.508 -0.602 10.5 1 98.75 111 ALA B N 1
ATOM 2013 C CA . ALA B 1 111 ? -3.949 -0.557 9.109 1 98.75 111 ALA B CA 1
ATOM 2014 C C . ALA B 1 111 ? -2.775 -0.3 8.172 1 98.75 111 ALA B C 1
ATOM 2016 O O . ALA B 1 111 ? -1.7 0.115 8.609 1 98.75 111 ALA B O 1
ATOM 2017 N N . VAL B 1 112 ? -2.975 -0.7 6.914 1 98.88 112 VAL B N 1
ATOM 2018 C CA . VAL B 1 112 ? -1.992 -0.406 5.875 1 98.88 112 VAL B CA 1
ATOM 2019 C C . VAL B 1 112 ? -2.559 0.627 4.906 1 98.88 112 VAL B C 1
ATOM 2021 O O . VAL B 1 112 ? -3.688 0.484 4.426 1 98.88 112 VAL B O 1
ATOM 2024 N N . VAL B 1 113 ? -1.765 1.639 4.664 1 98.88 113 VAL B N 1
ATOM 2025 C CA . VAL B 1 113 ? -2.211 2.707 3.777 1 98.88 113 VAL B CA 1
ATOM 2026 C C . VAL B 1 113 ? -1.338 2.736 2.525 1 98.88 113 VAL B C 1
ATOM 2028 O O . VAL B 1 113 ? -0.109 2.764 2.617 1 98.88 113 VAL B O 1
ATOM 2031 N N . CYS B 1 114 ? -1.948 2.676 1.367 1 98.75 114 CYS B N 1
ATOM 2032 C CA . CYS B 1 114 ? -1.254 2.725 0.086 1 98.75 114 CYS B CA 1
ATOM 2033 C C . CYS B 1 114 ? -1.732 3.908 -0.748 1 98.75 114 CYS B C 1
ATOM 2035 O O . CYS B 1 114 ? -2.924 4.219 -0.765 1 98.75 114 CYS B O 1
ATOM 2037 N N . GLU B 1 115 ? -0.829 4.527 -1.412 1 98 115 GLU B N 1
ATOM 2038 C CA . GLU B 1 115 ? -1.195 5.613 -2.318 1 98 115 GLU B CA 1
ATOM 2039 C C . GLU B 1 115 ? -1.872 5.074 -3.576 1 98 115 GLU B C 1
ATOM 2041 O O . GLU B 1 115 ? -1.766 3.887 -3.887 1 98 115 GLU B O 1
ATOM 2046 N N . THR B 1 116 ? -2.584 5.906 -4.215 1 97.44 116 THR B N 1
ATOM 2047 C CA . THR B 1 116 ? -3.133 5.664 -5.547 1 97.44 116 THR B CA 1
ATOM 2048 C C . THR B 1 116 ? -2.547 6.641 -6.559 1 97.44 116 THR B C 1
ATOM 2050 O O . THR B 1 116 ? -1.768 7.527 -6.199 1 97.44 116 THR B O 1
ATOM 2053 N N . ALA B 1 117 ? -2.973 6.445 -7.742 1 95.31 117 ALA B N 1
ATOM 2054 C CA . ALA B 1 117 ? -2.492 7.34 -8.797 1 95.31 117 ALA B CA 1
ATOM 2055 C C . ALA B 1 117 ? -3.043 8.75 -8.609 1 95.31 117 ALA B C 1
ATOM 2057 O O . ALA B 1 117 ? -2.479 9.719 -9.125 1 95.31 117 ALA B O 1
ATOM 2058 N N . ASN B 1 118 ? -4.074 8.945 -7.789 1 96.94 118 ASN B N 1
ATOM 2059 C CA . ASN B 1 118 ? -4.754 10.227 -7.633 1 96.94 118 ASN B CA 1
ATOM 2060 C C . ASN B 1 118 ? -4.57 10.789 -6.227 1 96.94 118 ASN B C 1
ATOM 2062 O O . ASN B 1 118 ? -5.363 11.625 -5.777 1 96.94 118 ASN B O 1
ATOM 2066 N N . THR B 1 119 ? -3.605 10.375 -5.582 1 98.25 119 THR B N 1
ATOM 2067 C CA . THR B 1 119 ? -3.432 10.781 -4.191 1 98.25 119 THR B CA 1
ATOM 2068 C C . THR B 1 119 ? -3.127 12.273 -4.094 1 98.25 119 THR B C 1
ATOM 2070 O O . THR B 1 119 ? -3.602 12.945 -3.182 1 98.25 119 THR B O 1
ATOM 2073 N N . LEU B 1 120 ? -2.396 12.805 -5.02 1 98.19 120 LEU B N 1
ATOM 2074 C CA . LEU B 1 120 ? -1.9 14.172 -4.938 1 98.19 120 LEU B CA 1
ATOM 2075 C C . LEU B 1 120 ? -2.316 14.977 -6.164 1 98.19 120 LEU B C 1
ATOM 2077 O O . LEU B 1 120 ? -2.799 14.414 -7.145 1 98.19 120 LEU B O 1
ATOM 2081 N N . GLY B 1 121 ? -2.123 16.297 -6.027 1 96.62 121 GLY B N 1
ATOM 2082 C CA . GLY B 1 121 ? -2.115 17.156 -7.203 1 96.62 121 GLY B CA 1
ATOM 2083 C C . GLY B 1 121 ? -3.482 17.734 -7.531 1 96.62 121 GLY B C 1
ATOM 2084 O O . GLY B 1 121 ? -3.639 18.438 -8.523 1 96.62 121 GLY B O 1
ATOM 2085 N N . SER B 1 122 ? -4.453 17.391 -6.77 1 97.62 122 SER B N 1
ATOM 2086 C CA . SER B 1 122 ? -5.801 17.922 -6.938 1 97.62 122 SER B CA 1
ATOM 2087 C C . SER B 1 122 ? -6.473 18.172 -5.59 1 97.62 122 SER B C 1
ATOM 2089 O O . SER B 1 122 ? -5.918 17.828 -4.547 1 97.62 122 SER B O 1
ATOM 2091 N N . SER B 1 123 ? -7.641 18.844 -5.676 1 97.5 123 SER B N 1
ATOM 2092 C CA . SER B 1 123 ? -8.398 19.109 -4.453 1 97.5 123 SER B CA 1
ATOM 2093 C C . SER B 1 123 ? -9.062 17.828 -3.941 1 97.5 123 SER B C 1
ATOM 2095 O O . SER B 1 123 ? -9.547 17.797 -2.809 1 97.5 123 SER B O 1
ATOM 2097 N N . GLU B 1 124 ? -9.047 16.828 -4.781 1 98.19 124 GLU B N 1
ATOM 2098 C CA . GLU B 1 124 ? -9.531 15.5 -4.422 1 98.19 124 GLU B CA 1
ATOM 2099 C C . GLU B 1 124 ? -8.453 14.438 -4.613 1 98.19 124 GLU B C 1
ATOM 2101 O O . GLU B 1 124 ? -7.879 14.32 -5.699 1 98.19 124 GLU B O 1
ATOM 2106 N N . GLY B 1 125 ? -8.094 13.828 -3.574 1 98.25 125 GLY B N 1
ATOM 2107 C CA . GLY B 1 125 ? -7.164 12.703 -3.607 1 98.25 125 GLY B CA 1
ATOM 2108 C C . GLY B 1 125 ? -7.762 11.422 -3.068 1 98.25 125 GLY B C 1
ATOM 2109 O O . GLY B 1 125 ? -8.906 11.406 -2.602 1 98.25 125 GLY B O 1
ATOM 2110 N N . SER B 1 126 ? -7.105 10.398 -3.188 1 98.69 126 SER B N 1
ATOM 2111 C CA . SER B 1 126 ? -7.566 9.141 -2.607 1 98.69 126 SER B CA 1
ATOM 2112 C C . SER B 1 126 ? -6.395 8.258 -2.195 1 98.69 126 SER B C 1
ATOM 2114 O O . SER B 1 126 ? -5.328 8.297 -2.816 1 98.69 126 SER B O 1
ATOM 2116 N N . ILE B 1 127 ? -6.555 7.5 -1.194 1 98.75 127 ILE B N 1
ATOM 2117 C CA . ILE B 1 127 ? -5.625 6.48 -0.724 1 98.75 127 ILE B CA 1
ATOM 2118 C C . ILE B 1 127 ? -6.387 5.195 -0.406 1 98.75 127 ILE B C 1
ATOM 2120 O O . ILE B 1 127 ? -7.598 5.227 -0.182 1 98.75 127 ILE B O 1
ATOM 2124 N N . HIS B 1 128 ? -5.707 4.066 -0.452 1 98.81 128 HIS B N 1
ATOM 2125 C CA . HIS B 1 128 ? -6.277 2.795 -0.02 1 98.81 128 HIS B CA 1
ATOM 2126 C C . HIS B 1 128 ? -5.902 2.488 1.427 1 98.81 128 HIS B C 1
ATOM 2128 O O . HIS B 1 128 ? -4.746 2.645 1.821 1 98.81 128 HIS B O 1
ATOM 2134 N N . VAL B 1 129 ? -6.879 2.084 2.174 1 98.94 129 VAL B N 1
ATOM 2135 C CA . VAL B 1 129 ? -6.66 1.612 3.537 1 98.94 129 VAL B CA 1
ATOM 2136 C C . VAL B 1 129 ? -7.102 0.155 3.658 1 98.94 129 VAL B C 1
ATOM 2138 O O . VAL B 1 129 ? -8.25 -0.179 3.357 1 98.94 129 VAL B O 1
ATOM 2141 N N . ARG B 1 130 ? -6.203 -0.687 4.039 1 98.88 130 ARG B N 1
ATOM 2142 C CA . ARG B 1 130 ? -6.523 -2.078 4.344 1 98.88 130 ARG B CA 1
ATOM 2143 C C . ARG B 1 130 ? -6.645 -2.297 5.848 1 98.88 130 ARG B C 1
ATOM 2145 O O . ARG B 1 130 ? -5.742 -1.933 6.605 1 98.88 130 ARG B O 1
ATOM 2152 N N . ILE B 1 131 ? -7.715 -2.891 6.227 1 98.88 131 ILE B N 1
ATOM 2153 C CA . ILE B 1 131 ? -8.008 -3.102 7.641 1 98.88 131 ILE B CA 1
ATOM 2154 C C . ILE B 1 131 ? -8.211 -4.59 7.906 1 98.88 131 ILE B C 1
ATOM 2156 O O . ILE B 1 131 ? -9.039 -5.234 7.262 1 98.88 131 ILE B O 1
ATOM 2160 N N . ALA B 1 132 ? -7.508 -5.125 8.867 1 98.44 132 ALA B N 1
ATOM 2161 C CA . ALA B 1 132 ? -7.582 -6.543 9.211 1 98.44 132 ALA B CA 1
ATOM 2162 C C . ALA B 1 132 ? -8.969 -6.914 9.727 1 98.44 132 ALA B C 1
ATOM 2164 O O . ALA B 1 132 ? -9.727 -6.047 10.172 1 98.44 132 ALA B O 1
ATOM 2165 N N . PRO B 1 133 ? -9.289 -8.219 9.664 1 98.31 133 PRO B N 1
ATOM 2166 C CA . PRO B 1 133 ? -10.586 -8.656 10.188 1 98.31 133 PRO B CA 1
ATOM 2167 C C . PRO B 1 133 ? -10.789 -8.281 11.656 1 98.31 133 PRO B C 1
ATOM 2169 O O . PRO B 1 133 ? -9.844 -8.344 12.453 1 98.31 133 PRO B O 1
ATOM 2172 N N . ARG B 1 134 ? -11.961 -7.883 11.945 1 98.06 134 ARG B N 1
ATOM 2173 C CA . ARG B 1 134 ? -12.375 -7.586 13.312 1 98.06 134 ARG B CA 1
ATOM 2174 C C . ARG B 1 134 ? -11.414 -6.613 13.984 1 98.06 134 ARG B C 1
ATOM 2176 O O . ARG B 1 134 ? -10.992 -6.832 15.125 1 98.06 134 ARG B O 1
ATOM 2183 N N . SER B 1 135 ? -11.039 -5.633 13.25 1 98.25 135 SER B N 1
ATOM 2184 C CA . SER B 1 135 ? -10.133 -4.621 13.781 1 98.25 135 SER B CA 1
ATOM 2185 C C . SER B 1 135 ? -10.594 -3.217 13.398 1 98.25 135 SER B C 1
ATOM 2187 O O . SER B 1 135 ? -11.508 -3.057 12.586 1 98.25 135 SER B O 1
ATOM 2189 N N . THR B 1 136 ? -10.062 -2.312 14.062 1 98.5 136 THR B N 1
ATOM 2190 C CA . THR B 1 136 ? -10.383 -0.912 13.805 1 98.5 136 THR B CA 1
ATOM 2191 C C . THR B 1 136 ? -9.133 -0.142 13.383 1 98.5 136 THR B C 1
ATOM 2193 O O . THR B 1 136 ? -8.094 -0.233 14.039 1 98.5 136 THR B O 1
ATOM 2196 N N . ALA B 1 137 ? -9.297 0.497 12.281 1 98.75 137 ALA B N 1
ATOM 2197 C CA . ALA B 1 137 ? -8.25 1.432 11.859 1 98.75 137 ALA B CA 1
ATOM 2198 C C . ALA B 1 137 ? -8.445 2.795 12.523 1 98.75 137 ALA B C 1
ATOM 2200 O O . ALA B 1 137 ? -9.562 3.318 12.57 1 98.75 137 ALA B O 1
ATOM 2201 N N . ARG B 1 138 ? -7.434 3.322 13.078 1 98.38 138 ARG B N 1
ATOM 2202 C CA . ARG B 1 138 ? -7.367 4.699 13.555 1 98.38 138 ARG B CA 1
ATOM 2203 C C . ARG B 1 138 ? -6.145 5.414 13 1 98.38 138 ARG B C 1
ATOM 2205 O O . ARG B 1 138 ? -5.02 5.156 13.43 1 98.38 138 ARG B O 1
ATOM 2212 N N . LEU B 1 139 ? -6.43 6.32 12.141 1 97.56 139 LEU B N 1
ATOM 2213 C CA . LEU B 1 139 ? -5.359 6.996 11.414 1 97.56 139 LEU B CA 1
ATOM 2214 C C . LEU B 1 139 ? -5.395 8.5 11.672 1 97.56 139 LEU B C 1
ATOM 2216 O O . LEU B 1 139 ? -6.465 9.109 11.656 1 97.56 139 LEU B O 1
ATOM 2220 N N . ARG B 1 140 ? -4.266 9.031 11.945 1 95.12 140 ARG B N 1
ATOM 2221 C CA . ARG B 1 140 ? -4.09 10.469 11.781 1 95.12 140 ARG B CA 1
ATOM 2222 C C . ARG B 1 140 ? -3.711 10.812 10.344 1 95.12 140 ARG B C 1
ATOM 2224 O O . ARG B 1 140 ? -2.693 10.336 9.836 1 95.12 140 ARG B O 1
ATOM 2231 N N . VAL B 1 141 ? -4.535 11.594 9.75 1 96.06 141 VAL B N 1
ATOM 2232 C CA . VAL B 1 141 ? -4.312 11.984 8.359 1 96.06 141 VAL B CA 1
ATOM 2233 C C . VAL B 1 141 ? -3.957 13.469 8.289 1 96.06 141 VAL B C 1
ATOM 2235 O O . VAL B 1 141 ? -4.77 14.32 8.648 1 96.06 141 VAL B O 1
ATOM 2238 N N . LEU B 1 142 ? -2.76 13.703 7.844 1 94.88 142 LEU B N 1
ATOM 2239 C CA . LEU B 1 142 ? -2.273 15.062 7.609 1 94.88 142 LEU B CA 1
ATOM 2240 C C . LEU B 1 142 ? -2.145 15.336 6.113 1 94.88 142 LEU B C 1
ATOM 2242 O O . LEU B 1 142 ? -1.597 14.523 5.371 1 94.88 142 LEU B O 1
ATOM 2246 N N . ILE B 1 143 ? -2.646 16.484 5.703 1 95.62 143 ILE B N 1
ATOM 2247 C CA . ILE B 1 143 ? -2.438 16.875 4.312 1 95.62 143 ILE B CA 1
ATOM 2248 C C . ILE B 1 143 ? -1.985 18.344 4.254 1 95.62 143 ILE B C 1
ATOM 2250 O O . ILE B 1 143 ? -2.32 19.141 5.133 1 95.62 143 ILE B O 1
ATOM 2254 N N . GLY B 1 144 ? -1.187 18.594 3.342 1 94.06 144 GLY B N 1
ATOM 2255 C CA . GLY B 1 144 ? -0.934 19.953 2.918 1 94.06 144 GLY B CA 1
ATOM 2256 C C . GLY B 1 144 ? -1.616 20.312 1.612 1 94.06 144 GLY B C 1
ATOM 2257 O O . GLY B 1 144 ? -1.588 19.531 0.658 1 94.06 144 GLY B O 1
ATOM 2258 N N . ALA B 1 145 ? -2.27 21.484 1.649 1 95 145 ALA B N 1
ATOM 2259 C CA . ALA B 1 145 ? -2.967 21.891 0.434 1 95 145 ALA B CA 1
ATOM 2260 C C . ALA B 1 145 ? -2.758 23.375 0.164 1 95 145 ALA B C 1
ATOM 2262 O O . ALA B 1 145 ? -2.594 24.172 1.097 1 95 145 ALA B O 1
ATOM 2263 N N . HIS B 1 146 ? -2.793 23.734 -1.07 1 93.94 146 HIS B N 1
ATOM 2264 C CA . HIS B 1 146 ? -2.646 25.125 -1.477 1 93.94 146 HIS B CA 1
ATOM 2265 C C . HIS B 1 146 ? -3.607 25.469 -2.607 1 93.94 146 HIS B C 1
ATOM 2267 O O . HIS B 1 146 ? -4.008 24.594 -3.379 1 93.94 146 HIS B O 1
#

Organism: Bombus terrestris (NCBI:txid30195)

Solvent-accessible surface area (backbone atoms only — not comparable to full-atom values): 15870 Å² total; per-residue (Å²): 134,84,77,77,77,78,75,74,75,71,72,71,68,74,71,64,74,74,76,84,78,80,80,64,54,72,46,78,47,78,50,74,54,53,81,88,23,45,59,61,83,42,82,87,69,50,78,60,62,66,55,60,29,37,38,52,35,36,33,67,51,74,48,90,56,92,83,43,47,47,34,45,47,77,48,71,51,72,27,82,43,81,65,35,28,31,38,31,40,40,33,36,37,44,77,37,29,26,37,26,42,34,38,35,60,38,97,84,26,78,33,25,41,32,69,49,88,45,39,53,74,28,37,56,20,32,33,39,37,26,26,32,35,67,35,55,31,31,29,43,37,36,37,31,21,75,136,85,75,76,78,75,75,74,76,71,73,71,69,73,70,64,74,74,76,84,77,80,80,63,54,72,49,77,45,78,49,74,54,52,80,88,21,45,58,60,88,40,83,86,68,51,78,62,61,67,54,60,30,38,39,52,33,34,33,68,51,74,48,89,54,93,83,44,47,47,33,46,46,78,48,72,52,71,25,82,44,80,66,35,29,31,38,32,42,40,32,36,37,44,77,37,30,26,38,24,43,34,39,34,60,39,97,85,24,77,33,25,40,32,68,48,87,44,39,51,74,28,38,55,20,32,33,38,36,26,25,33,36,65,34,55,30,32,29,43,37,35,35,30,22,74

Nearest PDB structures (foldseek):
  8emr-assembly1_A  TM=2.704E-01  e=1.649E+00  Homo sapiens
  8d43-assembly1_A  TM=2.817E-01  e=7.836E+00  Homo sapiens
  8emr-assembly1_A  TM=2.705E-01  e=1.595E+00  Homo sapiens
  8d43-assembly1_A  TM=3.329E-01  e=7.947E+00  Homo sapiens

Radius of gyration: 24.19 Å; Cα contacts (8 Å, |Δi|>4): 710; chains: 2; bounding box: 36×120×65 Å

Sequence (292 aa):
MFRSIATVFILAHAVQATFALIDYPRETVILKFTDEDLIQPSPDSYPDQRNIQTNVGTLSTGQHISGERIYNSIFQYSNQHEQLVLVVLLKLQAYGNINFVIAENISGSEAVVCETANTLGSSEGSIHVRIAPRSTARLRVLIGAHMFRSIATVFILAHAVQATFALIDYPRETVILKFTDEDLIQPSPDSYPDQRNIQTNVGTLSTGQHISGERIYNSIFQYSNQHEQLVLVVLLKLQAYGNINFVIAENISGSEAVVCETANTLGSSEGSIHVRIAPRSTARLRVLIGAH

pLDDT: mean 87.99, std 17.32, range [40.53, 98.94]